Protein AF-A0A968MQ18-F1 (afdb_monomer_lite)

Sequence (225 aa):
MIRTSGNQSDGGLTKAYGAAGAFVFPVGTNADYTPATIQFNSAPATWGTVTVKPVPTYNPLVTSGNSLNYYWKTTSDGFTGIPSGGVTHTYHYTDAAIAGRGSEADYIPGSYRPDSWTIINDKSKVIDNSNDIQFNNINTIDGEYTAGESDAFQTIKIFYSRQSGAWNDYQTWSTDSVGGNPVPDPAPGSNVAGVNIPGPNNPVVIGNGLAKIIRLPFRPLFRTS

Foldseek 3Di:
DAEDCQDPPDQADKDWDDDFAKDWRQYDYDPDGKIKIKGFPDDFPWTWMKGKGKHQAPDLQFQDQQWFRIKIFMDIPGTHRQDQLGMKMKIADDVVRCVPHHDLQQKWKWWDPDQFIDTDNDSVQCPVVRRIHIDGRHRDRGTIITMGHPNRGDHAQAWEQQDDDDQQDQQRTDSPYHNDGGFDDPPPPDRDDRRRGPHLSYWYWYDPPDDDTDGDRDDDDDDDD

Secondary structure (DSSP, 8-state):
-EEE---TTS--EEEE--SSEEEEE-EEETTEE--EEEEESS--SB--EEEEEEESS--TT-SSS-B-S-EEEEEEES-B-PPTT-EEEEEE--GGGTTTSS-GGG-EEEEEETTEEEE---GGGEETTTTEEEEEEES---EEEEEE-GGGGS----EEE-SSS-TT-GGGEESSSTT-PPPPP-STT---BTTTB--TTS-EEB--SSS--B-----------

Structure (mmCIF, N/CA/C/O backbone):
data_AF-A0A968MQ18-F1
#
_entry.id   AF-A0A968MQ18-F1
#
loop_
_atom_site.group_PDB
_atom_site.id
_atom_site.type_symbol
_atom_site.label_atom_id
_atom_site.label_alt_id
_atom_site.label_comp_id
_atom_site.label_asym_id
_atom_site.label_entity_id
_atom_site.label_seq_id
_atom_site.pdbx_PDB_ins_code
_atom_site.Cartn_x
_atom_site.Cartn_y
_atom_site.Cartn_z
_atom_site.occupancy
_atom_site.B_iso_or_equiv
_atom_site.auth_seq_id
_atom_site.auth_comp_id
_atom_site.auth_asym_id
_atom_site.auth_atom_id
_atom_site.pdbx_PDB_model_num
ATOM 1 N N . MET A 1 1 ? 2.688 -10.891 19.492 1.00 82.19 1 MET A N 1
ATOM 2 C CA . MET A 1 1 ? 2.384 -10.647 18.068 1.00 82.19 1 MET A CA 1
ATOM 3 C C . MET A 1 1 ? 1.996 -11.939 17.379 1.00 82.19 1 MET A C 1
ATOM 5 O O . MET A 1 1 ? 2.493 -12.992 17.766 1.00 82.19 1 MET A O 1
ATOM 9 N N . ILE A 1 2 ? 1.144 -11.850 16.366 1.00 85.19 2 ILE A N 1
ATOM 10 C CA . ILE A 1 2 ? 0.830 -12.928 15.433 1.00 85.19 2 ILE A CA 1
ATOM 11 C C . ILE A 1 2 ? 1.786 -12.785 14.250 1.00 85.19 2 ILE A C 1
ATOM 13 O O . ILE A 1 2 ? 1.783 -11.764 13.565 1.00 85.19 2 ILE A O 1
ATOM 17 N N . ARG A 1 3 ? 2.633 -13.794 14.042 1.00 84.62 3 ARG A N 1
ATOM 18 C CA . ARG A 1 3 ? 3.601 -13.809 12.942 1.00 84.62 3 ARG A CA 1
ATOM 19 C C . ARG A 1 3 ? 2.971 -14.454 11.719 1.00 84.62 3 ARG A C 1
ATOM 21 O O . ARG A 1 3 ? 2.439 -15.558 11.815 1.00 84.62 3 ARG A O 1
ATOM 28 N N . THR A 1 4 ? 3.068 -13.779 10.585 1.00 81.69 4 THR A N 1
ATOM 29 C CA . THR A 1 4 ? 2.691 -14.328 9.279 1.00 81.69 4 THR A CA 1
ATOM 30 C C . THR A 1 4 ? 3.947 -14.558 8.441 1.00 81.69 4 THR A C 1
ATOM 32 O O . THR A 1 4 ? 4.981 -13.933 8.690 1.00 81.69 4 THR A O 1
ATOM 35 N N . SER A 1 5 ? 3.882 -15.459 7.458 1.00 77.69 5 SER A N 1
ATOM 36 C CA . SER A 1 5 ? 4.963 -15.630 6.476 1.00 77.69 5 SER A CA 1
ATOM 37 C C . SER A 1 5 ? 5.146 -14.401 5.583 1.00 77.69 5 SER A C 1
ATOM 39 O O . SER A 1 5 ? 6.203 -14.244 4.978 1.00 77.69 5 SER A O 1
ATOM 41 N N . GLY A 1 6 ? 4.146 -13.518 5.529 1.00 72.50 6 GLY A N 1
ATOM 42 C CA . GLY A 1 6 ? 4.214 -12.249 4.826 1.00 72.50 6 GLY A CA 1
ATOM 43 C C . GLY A 1 6 ? 4.059 -12.377 3.315 1.00 72.50 6 GLY A C 1
ATOM 44 O O . GLY A 1 6 ? 4.435 -11.462 2.590 1.00 72.50 6 GLY A O 1
ATOM 45 N N . ASN A 1 7 ? 3.535 -13.492 2.798 1.00 76.94 7 ASN A N 1
ATOM 46 C CA . ASN A 1 7 ? 3.251 -13.576 1.368 1.00 76.94 7 ASN A CA 1
ATOM 47 C C . ASN A 1 7 ? 1.992 -12.770 1.043 1.00 76.94 7 ASN A C 1
ATOM 49 O O . ASN A 1 7 ? 1.025 -12.760 1.804 1.00 76.94 7 ASN A O 1
ATOM 53 N N . GLN A 1 8 ? 1.942 -12.192 -0.158 1.00 68.50 8 GLN A N 1
ATOM 54 C CA . GLN A 1 8 ? 0.764 -11.461 -0.637 1.00 68.50 8 GLN A CA 1
ATOM 55 C C . GLN A 1 8 ? -0.511 -12.339 -0.683 1.00 68.50 8 GLN A C 1
ATOM 57 O O . GLN A 1 8 ? -1.629 -11.825 -0.622 1.00 68.50 8 GLN A O 1
ATOM 62 N N . SER A 1 9 ? -0.348 -13.666 -0.764 1.00 71.69 9 SER A N 1
ATOM 63 C CA . SER A 1 9 ? -1.423 -14.666 -0.738 1.00 71.69 9 SER A CA 1
ATOM 64 C C . SER A 1 9 ? -1.833 -15.134 0.664 1.00 71.69 9 SER A C 1
ATOM 66 O O . SER A 1 9 ? -2.766 -15.929 0.773 1.00 71.69 9 SER A O 1
ATOM 68 N N . ASP A 1 10 ? -1.159 -14.696 1.731 1.00 78.75 10 ASP A N 1
ATOM 69 C CA . ASP A 1 10 ? -1.455 -15.150 3.093 1.00 78.75 10 ASP A CA 1
ATOM 70 C C . ASP A 1 10 ? -2.848 -14.684 3.560 1.00 78.75 10 ASP A C 1
ATOM 72 O O . ASP A 1 10 ? -3.411 -13.699 3.072 1.00 78.75 10 ASP A O 1
ATOM 76 N N . GLY A 1 11 ? -3.428 -15.406 4.525 1.00 79.62 11 GLY A N 1
ATOM 77 C CA . GLY A 1 11 ? -4.768 -15.128 5.058 1.00 79.62 11 GLY A CA 1
ATOM 78 C C . GLY A 1 11 ? -4.866 -13.852 5.903 1.00 79.62 11 GLY A C 1
ATOM 79 O O . GLY A 1 11 ? -5.916 -13.218 5.902 1.00 79.62 11 GLY A O 1
ATOM 80 N N . GLY A 1 12 ? -3.775 -13.431 6.552 1.00 90.06 12 GLY A N 1
ATOM 81 C CA . GLY A 1 12 ? -3.749 -12.274 7.456 1.00 90.06 12 GLY A CA 1
ATOM 82 C C . GLY A 1 12 ? -4.439 -12.514 8.798 1.00 90.06 12 GLY A C 1
ATOM 83 O O . GLY A 1 12 ? -4.745 -13.648 9.164 1.00 90.06 12 GLY A O 1
ATOM 84 N N . LEU A 1 13 ? -4.679 -11.428 9.535 1.00 93.75 13 LEU A N 1
ATOM 85 C CA . LEU A 1 13 ? -5.478 -11.428 10.761 1.00 93.75 13 LEU A CA 1
ATOM 86 C C . LEU A 1 13 ? -6.807 -10.719 10.514 1.00 93.75 13 LEU A C 1
ATOM 88 O O . LEU A 1 13 ? -6.810 -9.543 10.158 1.00 93.75 13 LEU A O 1
ATOM 92 N N . THR A 1 14 ? -7.917 -11.416 10.759 1.00 96.44 14 THR A N 1
ATOM 93 C CA . THR A 1 14 ? -9.276 -10.886 10.582 1.00 96.44 14 THR A CA 1
ATOM 94 C C . THR A 1 14 ? -9.917 -10.523 11.918 1.00 96.44 14 THR A C 1
ATOM 96 O O . THR A 1 14 ? -9.907 -11.319 12.858 1.00 96.44 14 THR A O 1
ATOM 99 N N . LYS A 1 15 ? -10.532 -9.341 11.988 1.00 96.88 15 LYS A N 1
ATOM 100 C CA . LYS A 1 15 ? -11.325 -8.853 13.121 1.00 96.88 15 LYS A CA 1
ATOM 101 C C . LYS A 1 15 ? -12.732 -8.487 12.655 1.00 96.88 15 LYS A C 1
ATOM 103 O O . LYS A 1 15 ? -12.891 -7.657 11.767 1.00 96.88 15 LYS A O 1
ATOM 108 N N . ALA A 1 16 ? -13.752 -9.047 13.306 1.00 97.62 16 ALA A N 1
ATOM 109 C CA . ALA A 1 16 ? -15.135 -8.588 13.169 1.00 97.62 16 ALA A CA 1
ATOM 110 C C . ALA A 1 16 ? -15.373 -7.350 14.041 1.00 97.62 16 ALA A C 1
ATOM 112 O O . ALA A 1 16 ? -15.135 -7.399 15.252 1.00 97.62 16 ALA A O 1
ATOM 113 N N . TYR A 1 17 ? -15.814 -6.246 13.450 1.00 97.62 17 TYR A N 1
ATOM 114 C CA . TYR A 1 17 ? -16.197 -5.034 14.172 1.00 97.62 17 TYR A CA 1
ATOM 115 C C . TYR A 1 17 ? -17.675 -5.092 14.560 1.00 97.62 17 TYR A C 1
ATOM 117 O O . TYR A 1 17 ? -18.477 -5.746 13.907 1.00 97.62 17 TYR A O 1
ATOM 125 N N . GLY A 1 18 ? -18.023 -4.413 15.649 1.00 96.38 18 GLY A N 1
ATOM 126 C CA . GLY A 1 18 ? -19.410 -4.265 16.109 1.00 96.38 18 GLY A CA 1
ATOM 127 C C . GLY A 1 18 ? -19.657 -2.955 16.857 1.00 96.38 18 GLY A C 1
ATOM 128 O O . GLY A 1 18 ? -20.735 -2.747 17.400 1.00 96.38 18 GLY A O 1
ATOM 129 N N . ALA A 1 19 ? -18.640 -2.094 16.920 1.00 95.25 19 ALA A N 1
ATOM 130 C CA . ALA A 1 19 ? -18.662 -0.801 17.578 1.00 95.25 19 ALA A CA 1
ATOM 131 C C . ALA A 1 19 ? -17.536 0.074 17.011 1.00 95.25 19 ALA A C 1
ATOM 133 O O . ALA A 1 19 ? -16.547 -0.442 16.479 1.00 95.25 19 ALA A O 1
ATOM 134 N N . ALA A 1 20 ? -17.700 1.391 17.149 1.00 94.50 20 ALA A N 1
ATOM 135 C CA . ALA A 1 20 ? -16.658 2.361 16.841 1.00 94.50 20 ALA A CA 1
ATOM 136 C C . ALA A 1 20 ? -15.490 2.244 17.834 1.00 94.50 20 ALA A C 1
ATOM 138 O O . ALA A 1 20 ? -15.637 1.682 18.922 1.00 94.50 20 ALA A O 1
ATOM 139 N N . GLY A 1 21 ? -14.338 2.796 17.460 1.00 93.31 21 GLY A N 1
ATOM 140 C CA . GLY A 1 21 ? -13.117 2.741 18.258 1.00 93.31 21 GLY A CA 1
ATOM 141 C C . GLY A 1 21 ? -11.956 2.055 17.546 1.00 93.31 21 GLY A C 1
ATOM 142 O O . GLY A 1 21 ? -12.096 1.500 16.453 1.00 93.31 21 GLY A O 1
ATOM 143 N N . ALA A 1 22 ? -10.788 2.153 18.175 1.00 96.50 22 ALA A N 1
ATOM 144 C CA . ALA A 1 22 ? -9.541 1.617 17.661 1.00 96.50 22 ALA A CA 1
ATOM 145 C C . ALA A 1 22 ? -9.379 0.138 18.016 1.00 96.50 22 ALA A C 1
ATOM 147 O O . ALA A 1 22 ? -9.642 -0.287 19.143 1.00 96.50 22 ALA A O 1
ATOM 148 N N . PHE A 1 23 ? -8.878 -0.638 17.062 1.00 97.94 23 PHE A N 1
ATOM 149 C CA . PHE A 1 23 ? -8.365 -1.975 17.312 1.00 97.94 23 PHE A CA 1
ATOM 150 C C . PHE A 1 23 ? -6.962 -2.094 16.728 1.00 97.94 23 PHE A C 1
ATOM 152 O O . PHE A 1 23 ? -6.734 -1.753 15.566 1.00 97.94 23 PHE A O 1
ATOM 159 N N . VAL A 1 24 ? -6.035 -2.596 17.542 1.00 98.19 24 VAL A N 1
ATOM 160 C CA . VAL A 1 24 ? -4.671 -2.911 17.119 1.00 98.19 24 VAL A CA 1
ATOM 161 C C . VAL A 1 24 ? -4.658 -4.345 16.612 1.00 98.19 24 VAL A C 1
ATOM 163 O O . VAL A 1 24 ? -4.962 -5.268 17.362 1.00 98.19 24 VAL A O 1
ATOM 166 N N . PHE A 1 25 ? -4.283 -4.536 15.354 1.00 97.88 25 PHE A N 1
ATOM 167 C CA . PHE A 1 25 ? -3.906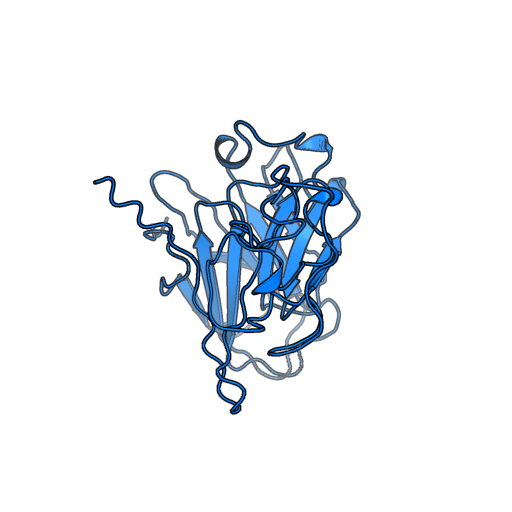 -5.817 14.774 1.00 97.88 25 PHE A CA 1
ATOM 168 C C . PHE A 1 25 ? -2.444 -6.082 15.147 1.00 97.88 25 PHE A C 1
ATOM 170 O O . PHE A 1 25 ? -1.556 -5.473 14.545 1.00 97.88 25 PHE A O 1
ATOM 177 N N . PRO A 1 26 ? -2.150 -6.971 16.117 1.00 96.88 26 PRO A N 1
ATOM 178 C CA . PRO A 1 26 ? -0.791 -7.189 16.595 1.00 96.88 26 PRO A CA 1
ATOM 179 C C . PRO A 1 26 ? -0.032 -8.137 15.655 1.00 96.88 26 PRO A C 1
ATOM 181 O O . PRO A 1 26 ? 0.429 -9.199 16.083 1.00 96.88 26 PRO A O 1
ATOM 184 N N . VAL A 1 27 ? 0.050 -7.789 14.374 1.00 94.75 27 VAL A N 1
ATOM 185 C CA . VAL A 1 27 ? 0.658 -8.596 13.310 1.00 94.75 27 VAL A CA 1
ATOM 186 C C . VAL A 1 27 ? 2.125 -8.235 13.085 1.00 94.75 27 VAL A C 1
ATOM 188 O O . VAL A 1 27 ? 2.616 -7.213 13.556 1.00 94.75 27 VAL A O 1
ATOM 191 N N . GLY A 1 28 ? 2.832 -9.120 12.394 1.00 92.38 28 GLY A N 1
ATOM 192 C CA . GLY A 1 28 ? 4.221 -8.932 12.011 1.00 92.38 28 GLY A CA 1
ATOM 193 C C . GLY A 1 28 ? 4.700 -10.018 11.057 1.00 92.38 28 GLY A C 1
ATOM 194 O O . GLY A 1 28 ? 3.977 -10.978 10.753 1.00 92.38 28 GLY A O 1
ATOM 195 N N . THR A 1 29 ? 5.940 -9.881 10.612 1.00 90.50 29 THR A N 1
ATOM 196 C CA . THR A 1 29 ? 6.613 -10.810 9.692 1.00 90.50 29 THR A CA 1
ATOM 197 C C . THR A 1 29 ? 8.024 -11.060 10.189 1.00 90.50 29 THR A C 1
ATOM 199 O O . THR A 1 29 ? 8.663 -10.142 10.691 1.00 90.50 29 THR A O 1
ATOM 202 N N . ASN A 1 30 ? 8.551 -12.271 10.009 1.00 87.06 30 ASN A N 1
ATOM 203 C CA . ASN A 1 30 ? 9.876 -12.634 10.523 1.00 87.06 30 ASN A CA 1
ATOM 204 C C . ASN A 1 30 ? 10.005 -12.315 12.032 1.00 87.06 30 ASN A C 1
ATOM 206 O O . ASN A 1 30 ? 9.239 -12.843 12.847 1.00 87.06 30 ASN A O 1
ATOM 210 N N . ALA A 1 31 ? 10.979 -11.479 12.401 1.00 86.06 31 ALA A N 1
ATOM 211 C CA . ALA A 1 31 ? 11.187 -10.977 13.757 1.00 86.06 31 ALA A CA 1
ATOM 212 C C . ALA A 1 31 ? 10.529 -9.606 14.006 1.00 86.06 31 ALA A C 1
ATOM 214 O O . ALA A 1 31 ? 10.442 -9.194 15.161 1.00 86.06 31 ALA A O 1
ATOM 215 N N . ASP A 1 32 ? 10.039 -8.941 12.959 1.00 91.25 32 ASP A N 1
ATOM 216 C CA . ASP A 1 32 ? 9.534 -7.574 13.021 1.00 91.25 32 ASP A CA 1
ATOM 217 C C . ASP A 1 32 ? 8.078 -7.540 13.484 1.00 91.25 32 ASP A C 1
ATOM 219 O O . ASP A 1 32 ? 7.216 -8.270 12.978 1.00 91.25 32 ASP A O 1
ATOM 223 N N . TYR A 1 33 ? 7.805 -6.665 14.450 1.00 94.19 33 TYR A N 1
ATOM 224 C CA . TYR A 1 33 ? 6.460 -6.341 14.899 1.00 94.19 33 TYR A CA 1
ATOM 225 C C . TYR A 1 33 ? 5.989 -5.075 14.187 1.00 94.19 33 TYR A C 1
ATOM 227 O O . TYR A 1 33 ? 6.507 -3.996 14.445 1.00 94.19 33 TYR A O 1
ATOM 235 N N . THR A 1 34 ? 5.011 -5.219 13.297 1.00 96.31 34 THR A N 1
ATOM 236 C CA . THR A 1 34 ? 4.543 -4.158 12.395 1.00 96.31 34 THR A CA 1
ATOM 237 C C . THR A 1 34 ? 3.021 -4.015 12.487 1.00 96.31 34 THR A C 1
ATOM 239 O O . THR A 1 34 ? 2.288 -4.323 11.534 1.00 96.31 34 THR A O 1
ATOM 242 N N . PRO A 1 35 ? 2.496 -3.643 13.672 1.00 97.81 35 PRO A N 1
ATOM 243 C CA . PRO A 1 35 ? 1.065 -3.602 13.906 1.00 97.81 35 PRO A CA 1
ATOM 244 C C . PRO A 1 35 ? 0.366 -2.575 13.016 1.00 97.81 35 PRO A C 1
ATOM 246 O O . PRO A 1 35 ? 0.926 -1.554 12.621 1.00 97.81 35 PRO A O 1
ATOM 249 N N . ALA A 1 36 ? -0.912 -2.837 12.765 1.00 98.25 36 ALA A N 1
ATOM 250 C CA . ALA A 1 36 ? -1.824 -1.871 12.172 1.00 98.25 36 ALA A CA 1
ATOM 251 C C . ALA A 1 36 ? -2.904 -1.525 13.191 1.00 98.25 36 ALA A C 1
ATOM 253 O O . ALA A 1 36 ? -3.481 -2.418 13.807 1.00 98.25 36 ALA A O 1
ATOM 254 N N . THR A 1 37 ? -3.220 -0.251 13.349 1.00 98.44 37 THR A N 1
ATOM 255 C CA . THR A 1 37 ? -4.363 0.208 14.135 1.00 98.44 37 THR A CA 1
ATOM 256 C C . THR A 1 37 ? -5.427 0.708 13.180 1.00 98.44 37 THR A C 1
ATOM 258 O O . THR A 1 37 ? -5.180 1.631 12.412 1.00 98.44 37 THR A O 1
ATOM 261 N N . ILE A 1 38 ? -6.613 0.107 13.228 1.00 98.25 38 ILE A N 1
ATOM 262 C CA . ILE A 1 38 ? -7.757 0.525 12.415 1.00 98.25 38 ILE A CA 1
ATOM 263 C C . ILE A 1 38 ? -8.844 1.012 13.365 1.00 98.25 38 ILE A C 1
ATOM 265 O O . ILE A 1 38 ? -9.320 0.258 14.224 1.00 98.25 38 ILE A O 1
ATOM 269 N N . GLN A 1 39 ? -9.214 2.278 13.212 1.00 97.69 39 GLN A N 1
ATOM 270 C CA . GLN A 1 39 ? -10.198 2.966 14.033 1.00 97.69 39 GLN A CA 1
ATOM 271 C C . GLN A 1 39 ? -11.390 3.403 13.193 1.00 97.69 39 GLN A C 1
ATOM 273 O O . GLN A 1 39 ? -11.227 4.083 12.185 1.00 97.69 39 GLN A O 1
ATOM 278 N N . PHE A 1 40 ? -12.593 3.091 13.668 1.00 97.19 40 PHE A N 1
ATOM 279 C CA . PHE A 1 40 ? -13.818 3.710 13.166 1.00 97.19 40 PHE A CA 1
ATOM 280 C C . PHE A 1 40 ? -14.141 4.946 14.007 1.00 97.19 40 PHE A C 1
ATOM 282 O O . PHE A 1 40 ? -14.337 4.835 15.219 1.00 97.19 40 PHE A O 1
ATOM 289 N N . ASN A 1 41 ? -14.188 6.109 13.356 1.00 94.12 41 ASN A N 1
ATOM 290 C CA . ASN A 1 41 ? -14.506 7.411 13.954 1.00 94.12 41 ASN A CA 1
ATOM 291 C C . ASN A 1 41 ? -16.021 7.613 14.113 1.00 94.12 41 ASN A C 1
ATOM 293 O O . ASN A 1 41 ? -16.470 8.411 14.933 1.00 94.12 41 ASN A O 1
ATOM 297 N N . SER A 1 42 ? -16.812 6.883 13.330 1.00 92.88 42 SER A N 1
ATOM 298 C CA . SER A 1 42 ? -18.271 6.880 13.359 1.00 92.88 42 SER A CA 1
ATOM 299 C C . SER A 1 42 ? -18.800 5.500 12.969 1.00 92.88 42 SER A C 1
ATOM 301 O O . SER A 1 42 ? -18.096 4.697 12.352 1.00 92.88 42 SER A O 1
ATOM 303 N N . ALA A 1 43 ? -20.032 5.191 13.378 1.00 94.75 43 ALA A N 1
ATOM 304 C CA . ALA A 1 43 ? -20.650 3.915 13.042 1.00 94.75 43 ALA A CA 1
ATOM 305 C C . ALA A 1 43 ? -21.039 3.875 11.547 1.00 94.75 43 ALA A C 1
ATOM 307 O O . ALA A 1 43 ? -21.662 4.826 11.066 1.00 94.75 43 ALA A O 1
ATOM 308 N N . PRO A 1 44 ? -20.713 2.793 10.817 1.00 96.00 44 PRO A N 1
ATOM 309 C CA . PRO A 1 44 ? -21.273 2.524 9.499 1.00 96.00 44 PRO A CA 1
ATOM 310 C C . PRO A 1 44 ? -22.745 2.091 9.610 1.00 96.00 44 PRO A C 1
ATOM 312 O O . PRO A 1 44 ? -23.236 1.788 10.699 1.00 96.00 44 PRO A O 1
ATOM 315 N N . ALA A 1 45 ? -23.447 2.004 8.479 1.00 96.56 45 ALA A N 1
ATOM 316 C CA . ALA A 1 45 ? -24.808 1.458 8.437 1.00 96.56 45 ALA A CA 1
ATOM 317 C C . ALA A 1 45 ? -24.843 -0.048 8.757 1.00 96.56 45 ALA A C 1
ATOM 319 O O . ALA A 1 45 ? -25.796 -0.546 9.355 1.00 96.56 45 ALA A O 1
ATOM 320 N N . THR A 1 46 ? -23.802 -0.791 8.375 1.00 97.25 46 THR A N 1
ATOM 321 C CA . THR A 1 46 ? -23.616 -2.199 8.755 1.00 97.25 46 THR A CA 1
ATOM 322 C C . THR A 1 46 ? -22.155 -2.453 9.089 1.00 97.25 46 THR A C 1
ATOM 324 O O . THR A 1 46 ? -21.261 -2.017 8.362 1.00 97.25 46 THR A O 1
ATOM 327 N N . TRP A 1 47 ? -21.919 -3.148 10.202 1.00 97.81 47 TRP A N 1
ATOM 328 C CA . TRP A 1 47 ? -20.589 -3.593 10.602 1.00 97.81 47 TRP A CA 1
ATOM 329 C C . TRP 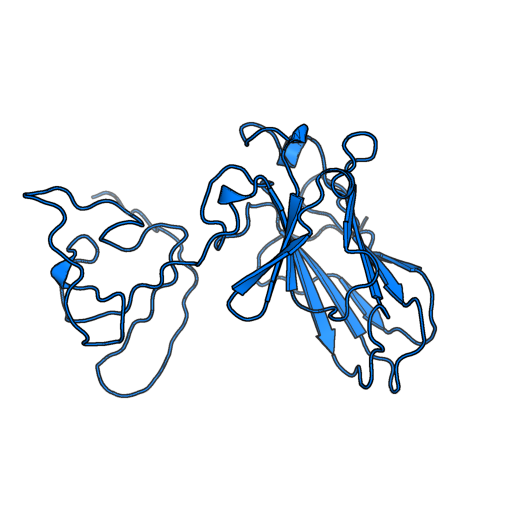A 1 47 ? -20.147 -4.817 9.807 1.00 97.81 47 TRP A C 1
ATOM 331 O O . TRP A 1 47 ? -20.963 -5.657 9.437 1.00 97.81 47 TRP A O 1
ATOM 341 N N . GLY A 1 48 ? -18.840 -4.939 9.609 1.00 97.56 48 GLY A N 1
ATOM 342 C CA . GLY A 1 48 ? -18.238 -6.042 8.884 1.00 97.56 48 GLY A CA 1
ATOM 343 C C . GLY A 1 48 ? -16.941 -6.525 9.519 1.00 97.56 48 GLY A C 1
ATOM 344 O O . GLY A 1 48 ? -16.671 -6.330 10.710 1.00 97.56 48 GLY A O 1
ATOM 345 N N . THR A 1 49 ? -16.118 -7.164 8.702 1.00 98.06 49 THR A N 1
ATOM 346 C CA . THR A 1 49 ? -14.800 -7.657 9.091 1.00 98.06 49 THR A CA 1
ATOM 347 C C . THR A 1 49 ? -13.702 -6.890 8.375 1.00 98.06 49 THR A C 1
ATOM 349 O O . THR A 1 49 ? -13.881 -6.453 7.242 1.00 98.06 49 THR A O 1
ATOM 352 N N . VAL A 1 50 ? -12.570 -6.708 9.049 1.00 98.19 50 VAL A N 1
ATOM 353 C CA . VAL A 1 50 ? -11.342 -6.174 8.457 1.00 98.19 50 VAL A CA 1
ATOM 354 C C . VAL A 1 50 ? -10.246 -7.210 8.627 1.00 98.19 50 VAL A C 1
ATOM 356 O O . VAL A 1 50 ? -10.067 -7.759 9.715 1.00 98.19 50 VAL A O 1
ATOM 359 N N . THR A 1 51 ? -9.503 -7.453 7.561 1.00 97.62 51 THR A N 1
ATOM 360 C CA . THR A 1 51 ? -8.340 -8.329 7.519 1.00 97.62 51 THR A CA 1
ATOM 361 C C . THR A 1 51 ? -7.105 -7.505 7.202 1.00 97.62 51 THR A C 1
ATOM 363 O O . THR A 1 51 ? -7.078 -6.811 6.190 1.00 97.62 51 THR A O 1
ATOM 366 N N . VAL A 1 52 ? -6.069 -7.621 8.032 1.00 97.56 52 VAL A N 1
ATOM 367 C CA . VAL A 1 52 ? -4.763 -6.989 7.801 1.00 97.56 52 VAL A CA 1
ATOM 368 C C . VAL A 1 52 ? -3.719 -8.055 7.486 1.00 97.56 52 VAL A C 1
ATOM 370 O O . VAL A 1 52 ? -3.595 -9.057 8.198 1.00 97.56 52 VAL A O 1
ATOM 373 N N . LYS A 1 53 ? -2.950 -7.820 6.422 1.00 95.44 53 LYS A N 1
ATOM 374 C CA . LYS A 1 53 ? -1.873 -8.687 5.933 1.00 95.44 53 LYS A CA 1
ATOM 375 C C . LYS A 1 53 ? -0.591 -7.867 5.776 1.00 95.44 53 LYS A C 1
ATOM 377 O O . LYS A 1 53 ? -0.500 -7.086 4.829 1.00 95.44 53 LYS A O 1
ATOM 382 N N . PRO A 1 54 ? 0.386 -8.011 6.678 1.00 95.44 54 PRO A N 1
ATOM 383 C CA . PRO A 1 54 ? 1.685 -7.381 6.493 1.00 95.44 54 PRO A CA 1
ATOM 384 C C . PRO A 1 54 ? 2.513 -8.139 5.442 1.00 95.44 54 PRO A C 1
ATOM 386 O O . PRO A 1 54 ? 2.454 -9.369 5.384 1.00 95.44 54 PRO A O 1
ATOM 389 N N . VAL A 1 55 ? 3.290 -7.427 4.624 1.00 95.06 55 VAL A N 1
ATOM 390 C CA . VAL A 1 55 ? 4.150 -8.012 3.581 1.00 95.06 55 VAL A CA 1
ATOM 391 C C . VAL A 1 55 ? 5.556 -7.394 3.661 1.00 95.06 55 VAL A C 1
ATOM 393 O O . VAL A 1 55 ? 5.678 -6.181 3.491 1.00 95.06 55 VAL A O 1
ATOM 396 N N . PRO A 1 56 ? 6.628 -8.190 3.882 1.00 94.19 56 PRO A N 1
ATOM 397 C CA . PRO A 1 56 ? 7.988 -7.711 4.132 1.00 94.19 56 PRO A CA 1
ATOM 398 C C . PRO A 1 56 ? 8.773 -7.479 2.838 1.00 94.19 56 PRO A C 1
ATOM 400 O O . PRO A 1 56 ? 9.924 -7.893 2.692 1.00 94.19 56 PRO A O 1
ATOM 403 N N . THR A 1 57 ? 8.115 -6.864 1.864 1.00 91.50 57 THR A N 1
ATOM 404 C CA . THR A 1 57 ? 8.717 -6.403 0.615 1.00 91.50 57 THR A CA 1
ATOM 405 C C . THR A 1 57 ? 8.135 -5.040 0.293 1.00 91.50 57 THR A C 1
ATOM 407 O O . THR A 1 57 ? 7.032 -4.724 0.731 1.00 91.50 57 THR A O 1
ATOM 410 N N . TYR A 1 58 ? 8.818 -4.241 -0.522 1.00 91.19 58 TYR A N 1
ATOM 411 C CA . TYR A 1 58 ? 8.179 -3.067 -1.112 1.00 91.19 58 TYR A CA 1
ATOM 412 C C . TYR A 1 58 ? 6.949 -3.485 -1.933 1.00 91.19 58 TYR A C 1
ATOM 414 O O . TYR A 1 58 ? 6.839 -4.631 -2.397 1.00 91.19 58 TYR A O 1
ATOM 422 N N . ASN A 1 59 ? 5.998 -2.565 -2.080 1.00 92.81 59 ASN A N 1
ATOM 423 C CA . ASN A 1 59 ? 4.809 -2.827 -2.877 1.00 92.81 59 ASN A CA 1
ATOM 424 C C . ASN A 1 59 ? 5.205 -2.942 -4.364 1.00 92.81 59 ASN A C 1
ATOM 426 O O . ASN A 1 59 ? 5.853 -2.034 -4.873 1.00 92.81 59 ASN A O 1
ATOM 430 N N . PRO A 1 60 ? 4.820 -4.008 -5.090 1.00 89.94 60 PRO A N 1
ATOM 431 C CA . PRO A 1 60 ? 5.258 -4.224 -6.474 1.00 89.94 60 PRO A CA 1
ATOM 432 C C . PRO A 1 60 ? 4.773 -3.156 -7.467 1.00 89.94 60 PRO A C 1
ATOM 434 O O . PRO A 1 60 ? 5.195 -3.164 -8.616 1.00 89.94 60 PRO A O 1
ATOM 437 N N . LEU A 1 61 ? 3.872 -2.267 -7.054 1.00 91.62 61 LEU A N 1
ATOM 438 C CA . LEU A 1 61 ? 3.255 -1.245 -7.893 1.00 91.62 61 LEU A CA 1
ATOM 439 C C . LEU A 1 61 ? 3.837 0.155 -7.662 1.00 91.62 61 LEU A C 1
ATOM 441 O O . LEU A 1 61 ? 3.344 1.122 -8.245 1.00 91.62 61 LEU A O 1
ATOM 445 N N . VAL A 1 62 ? 4.874 0.283 -6.826 1.00 92.44 62 VAL A N 1
ATOM 446 C CA . VAL A 1 62 ? 5.626 1.540 -6.709 1.00 92.44 62 VAL A CA 1
ATOM 447 C C . VAL A 1 62 ? 6.445 1.784 -7.971 1.00 92.44 62 VAL A C 1
ATOM 449 O O . VAL A 1 62 ? 7.039 0.869 -8.554 1.00 92.44 62 VAL A O 1
ATOM 452 N N . THR A 1 63 ? 6.495 3.042 -8.389 1.00 90.62 63 THR A N 1
ATOM 453 C CA . THR A 1 63 ? 7.194 3.481 -9.605 1.00 90.62 63 THR A CA 1
ATOM 454 C C . THR A 1 63 ? 8.649 3.876 -9.363 1.00 90.62 63 THR A C 1
ATOM 456 O O . THR A 1 63 ? 9.409 4.004 -10.318 1.00 90.62 63 THR A O 1
ATOM 459 N N . SER A 1 64 ? 9.046 4.014 -8.098 1.00 89.69 64 SER A N 1
ATOM 460 C CA . SER A 1 64 ? 10.408 4.295 -7.643 1.00 89.69 64 SER A CA 1
ATOM 461 C C . SER A 1 64 ? 10.745 3.383 -6.465 1.00 89.69 64 SER A C 1
ATOM 463 O O . SER A 1 64 ? 9.864 2.985 -5.706 1.00 89.69 64 SER A O 1
ATOM 465 N N . GLY A 1 65 ? 12.025 3.041 -6.311 1.00 88.88 65 GLY A N 1
ATOM 466 C CA . GLY A 1 65 ? 12.516 2.244 -5.182 1.00 88.88 65 GLY A CA 1
ATOM 467 C C . GLY A 1 65 ? 12.577 3.016 -3.860 1.00 88.88 65 GLY A C 1
ATOM 468 O O . GLY A 1 65 ? 12.871 2.400 -2.831 1.00 88.88 65 GLY A O 1
ATOM 469 N N . ASN A 1 66 ? 12.298 4.324 -3.888 1.00 94.69 66 ASN A N 1
ATOM 470 C CA . ASN A 1 66 ? 12.280 5.233 -2.742 1.00 94.69 66 ASN A CA 1
ATOM 471 C C . ASN A 1 66 ? 10.974 5.103 -1.938 1.00 94.69 66 ASN A C 1
ATOM 473 O O . ASN A 1 66 ? 10.268 6.073 -1.680 1.00 94.69 66 ASN A O 1
ATOM 477 N N . SER A 1 67 ? 10.640 3.875 -1.556 1.00 95.88 67 SER A N 1
ATOM 478 C CA . SER A 1 67 ? 9.510 3.545 -0.692 1.00 95.88 67 SER A CA 1
ATOM 479 C C . SER A 1 67 ? 9.950 2.579 0.394 1.00 95.88 67 SER A C 1
ATOM 481 O O . SER A 1 67 ? 10.984 1.915 0.270 1.00 95.88 67 SER A O 1
ATOM 483 N N . LEU A 1 68 ? 9.110 2.405 1.410 1.00 96.75 68 LEU A N 1
ATOM 484 C CA . LEU A 1 68 ? 9.299 1.341 2.384 1.00 96.75 68 LEU A CA 1
ATOM 485 C C . LEU A 1 68 ? 9.427 -0.013 1.685 1.00 96.75 68 LEU A C 1
ATOM 487 O O . LEU A 1 68 ? 8.669 -0.353 0.770 1.00 96.75 68 LEU A O 1
ATOM 491 N N . ASN A 1 69 ? 10.346 -0.834 2.186 1.00 95.19 69 ASN A N 1
ATOM 492 C CA . ASN A 1 69 ? 10.423 -2.256 1.877 1.00 95.19 69 ASN A CA 1
ATOM 493 C C . ASN A 1 69 ? 9.366 -3.056 2.655 1.00 95.19 69 ASN A C 1
ATOM 495 O O . ASN A 1 69 ? 9.645 -4.127 3.193 1.00 95.19 69 ASN A O 1
ATOM 499 N N . TYR A 1 70 ? 8.168 -2.489 2.760 1.00 95.69 70 TYR A N 1
ATOM 500 C CA . TYR A 1 70 ? 7.058 -3.029 3.517 1.00 95.69 70 TYR A CA 1
ATOM 501 C C . TYR A 1 70 ? 5.748 -2.402 3.047 1.00 95.69 70 TYR A C 1
ATOM 503 O O . TYR A 1 70 ? 5.695 -1.220 2.691 1.00 95.69 70 TYR A O 1
ATOM 511 N N . TYR A 1 71 ? 4.669 -3.170 3.091 1.00 97.00 71 TYR A N 1
ATOM 512 C CA . TYR A 1 71 ? 3.318 -2.630 2.980 1.00 97.00 71 TYR A CA 1
ATOM 513 C C . TYR A 1 71 ? 2.323 -3.510 3.733 1.00 97.00 71 TYR A C 1
ATOM 515 O O . TYR A 1 71 ? 2.595 -4.669 4.059 1.00 97.00 71 TYR A O 1
ATOM 523 N N . TRP A 1 72 ? 1.142 -2.957 3.982 1.00 97.69 72 TRP A N 1
ATOM 524 C CA . TRP A 1 72 ? 0.014 -3.680 4.555 1.00 97.69 72 TRP A CA 1
ATOM 525 C C . TRP A 1 72 ? -1.092 -3.760 3.527 1.00 97.69 72 TRP A C 1
ATOM 527 O O . TRP A 1 72 ? -1.566 -2.745 3.021 1.00 97.69 72 TRP A O 1
ATOM 537 N N . LYS A 1 73 ? -1.534 -4.977 3.240 1.00 96.25 73 LYS A N 1
ATOM 538 C CA . LYS A 1 73 ? -2.760 -5.203 2.492 1.00 96.25 73 LYS A CA 1
ATOM 539 C C . LYS A 1 73 ? -3.909 -5.325 3.478 1.00 96.25 73 LYS A C 1
ATOM 541 O O . LYS A 1 73 ? -3.957 -6.272 4.266 1.00 96.25 73 LYS A O 1
ATOM 546 N N . THR A 1 74 ? -4.826 -4.375 3.409 1.00 96.81 74 THR A N 1
ATOM 547 C CA . THR A 1 74 ? -6.028 -4.352 4.236 1.00 96.81 74 THR A CA 1
ATOM 548 C C . THR A 1 74 ? -7.232 -4.586 3.342 1.00 96.81 74 THR A C 1
ATOM 550 O O . THR A 1 74 ? -7.357 -3.977 2.280 1.00 96.81 74 THR A O 1
ATOM 553 N N . THR A 1 75 ? -8.084 -5.524 3.741 1.00 96.44 75 THR A N 1
ATOM 554 C CA . THR A 1 75 ? -9.319 -5.877 3.032 1.00 96.44 75 THR A CA 1
ATOM 555 C C . THR A 1 75 ? -10.471 -5.940 4.015 1.00 96.44 75 THR A C 1
ATOM 557 O O . THR A 1 75 ? -10.272 -6.292 5.177 1.00 96.44 75 THR A O 1
ATOM 560 N N . SER A 1 76 ? -11.675 -5.661 3.551 1.00 96.38 76 SER A N 1
ATOM 561 C CA . SER A 1 76 ? -12.882 -5.655 4.358 1.00 96.38 76 SER A CA 1
ATOM 562 C C . SER A 1 76 ? -14.018 -6.414 3.681 1.00 96.38 76 SER A C 1
ATOM 564 O O . SER A 1 76 ? -14.016 -6.610 2.468 1.00 96.38 76 SER A O 1
ATOM 566 N N . ASP A 1 77 ? -14.966 -6.885 4.487 1.00 97.56 77 ASP A N 1
ATOM 567 C CA . ASP A 1 77 ? -16.159 -7.590 4.012 1.00 97.56 77 ASP A CA 1
ATOM 568 C C . ASP A 1 77 ? -17.369 -7.278 4.901 1.00 97.56 77 ASP A C 1
ATOM 570 O O . ASP A 1 77 ? -17.225 -7.096 6.112 1.00 97.56 77 ASP A O 1
ATOM 574 N N . GLY A 1 78 ? -18.560 -7.208 4.307 1.00 97.00 78 GLY A N 1
ATOM 575 C CA . GLY A 1 78 ? -19.833 -7.004 5.013 1.00 97.00 78 GLY A CA 1
ATOM 576 C C . GLY A 1 78 ? -20.151 -5.570 5.469 1.00 97.00 78 GLY A C 1
ATOM 577 O O . GLY A 1 78 ? -21.263 -5.319 5.930 1.00 97.00 78 GLY A O 1
ATOM 578 N N . PHE A 1 79 ? -19.231 -4.609 5.328 1.00 96.50 79 PHE A N 1
ATOM 579 C CA . PHE A 1 79 ? -19.510 -3.209 5.665 1.00 96.50 79 PHE A CA 1
ATOM 580 C C . PHE A 1 79 ? -20.426 -2.533 4.641 1.00 96.50 79 PHE A C 1
ATOM 582 O O . PHE A 1 79 ? -20.244 -2.678 3.434 1.00 96.50 79 PHE A O 1
ATOM 589 N N . THR A 1 80 ? -21.350 -1.697 5.118 1.00 96.44 80 THR A N 1
ATOM 590 C CA . THR A 1 80 ? -22.126 -0.783 4.265 1.00 96.44 80 THR A CA 1
ATOM 591 C C . THR A 1 80 ? -22.246 0.594 4.916 1.00 96.44 80 THR A C 1
ATOM 593 O O . THR A 1 80 ? -22.232 0.714 6.141 1.00 96.44 80 THR A O 1
ATOM 596 N N . GLY A 1 81 ? -22.353 1.652 4.105 1.00 94.75 81 GLY A N 1
ATOM 597 C CA . GLY A 1 81 ? -22.603 3.013 4.593 1.00 94.75 81 GLY A CA 1
ATOM 598 C C . GLY A 1 81 ? -21.525 3.567 5.530 1.00 94.75 81 GLY A C 1
ATOM 599 O O . GLY A 1 81 ? -21.868 4.176 6.538 1.00 94.75 81 GLY A O 1
ATOM 600 N N . ILE A 1 82 ? -20.240 3.341 5.232 1.00 94.19 82 ILE A N 1
ATOM 601 C CA . ILE A 1 82 ? -19.131 3.989 5.951 1.00 94.19 82 ILE A CA 1
ATOM 602 C C . ILE A 1 82 ? -19.191 5.502 5.668 1.00 94.19 82 ILE A C 1
ATOM 604 O O . ILE A 1 82 ? -19.133 5.890 4.498 1.00 94.19 82 ILE A O 1
ATOM 608 N N . PRO A 1 83 ? -19.312 6.371 6.690 1.00 94.19 83 PRO A N 1
ATOM 609 C CA . PRO A 1 83 ? -19.355 7.815 6.477 1.00 94.19 83 PRO A CA 1
ATOM 610 C C . PRO A 1 83 ? -18.042 8.362 5.908 1.00 94.19 83 PRO A C 1
ATOM 612 O O . PRO A 1 83 ? -16.970 7.793 6.122 1.00 94.19 83 PRO A O 1
ATOM 615 N N . SER A 1 84 ? -18.106 9.516 5.237 1.00 93.75 84 SER A N 1
ATOM 616 C CA . SER A 1 84 ? -16.892 10.235 4.836 1.00 93.75 84 SER A CA 1
ATOM 617 C C . SER A 1 84 ? -16.062 10.583 6.074 1.00 93.75 84 SER A C 1
ATOM 619 O O . SER A 1 84 ? -16.595 11.086 7.061 1.00 93.75 84 SER A O 1
ATOM 621 N N . GLY A 1 85 ? -14.764 10.305 6.037 1.00 94.12 85 GLY A N 1
ATOM 622 C CA . GLY A 1 85 ? -13.859 10.445 7.171 1.00 94.12 85 GLY A CA 1
ATOM 623 C C . GLY A 1 85 ? -14.089 9.437 8.297 1.00 94.12 85 GLY A C 1
ATOM 624 O O . GLY A 1 85 ? -13.550 9.603 9.392 1.00 94.12 85 GLY A O 1
ATOM 625 N N . GLY A 1 86 ? -14.900 8.406 8.057 1.00 94.62 86 GLY A N 1
ATOM 626 C CA . GLY A 1 86 ? -15.356 7.472 9.079 1.00 94.62 86 GLY A CA 1
ATOM 627 C C . GLY A 1 86 ? -14.283 6.521 9.599 1.00 94.62 86 GLY A C 1
ATOM 628 O O . GLY A 1 86 ? -14.533 5.847 10.597 1.00 94.62 86 GLY A O 1
ATOM 629 N N . VAL A 1 87 ? -13.107 6.457 8.967 1.00 96.56 87 VAL A N 1
ATOM 630 C CA . VAL A 1 87 ? -12.053 5.503 9.331 1.00 96.56 87 VAL A CA 1
ATOM 631 C C . VAL A 1 87 ? -10.687 6.189 9.403 1.00 96.56 87 VAL A C 1
ATOM 633 O O . VAL A 1 87 ? -10.370 7.055 8.592 1.00 96.56 87 VAL A O 1
ATOM 636 N N . THR A 1 88 ? -9.864 5.787 10.366 1.00 97.75 88 THR A N 1
ATOM 637 C CA . THR A 1 88 ? -8.459 6.188 10.500 1.00 97.75 88 THR A CA 1
ATOM 638 C C . THR A 1 88 ? -7.591 4.941 10.596 1.00 97.75 88 THR A C 1
ATOM 640 O O . THR A 1 88 ? -7.894 4.041 11.383 1.00 97.75 88 THR A O 1
ATOM 643 N N . HIS A 1 89 ? -6.526 4.872 9.795 1.00 98.38 89 HIS A N 1
ATOM 644 C CA . HIS A 1 89 ? -5.532 3.800 9.878 1.00 98.38 89 HIS A CA 1
ATOM 645 C C . HIS A 1 89 ? -4.193 4.359 10.355 1.00 98.38 89 HIS A C 1
ATOM 647 O O . HIS A 1 89 ? -3.752 5.400 9.868 1.00 98.38 89 HIS A O 1
ATOM 653 N N . THR A 1 90 ? -3.522 3.617 11.225 1.00 98.50 90 THR A N 1
ATOM 654 C CA . THR A 1 90 ? -2.118 3.833 11.575 1.00 98.50 90 THR A CA 1
ATOM 655 C C . THR A 1 90 ? -1.354 2.548 11.313 1.00 98.50 90 THR A C 1
ATOM 657 O O . THR A 1 90 ? -1.763 1.491 11.793 1.00 98.50 90 THR A O 1
ATOM 660 N N . TYR A 1 91 ? -0.259 2.618 10.567 1.00 98.56 91 TYR A N 1
ATOM 661 C CA . TYR A 1 91 ? 0.602 1.469 10.299 1.00 98.56 91 TYR A CA 1
ATOM 662 C C . TYR A 1 91 ? 1.996 1.727 10.845 1.00 98.56 91 TYR A C 1
ATOM 664 O O . TYR A 1 91 ? 2.595 2.745 10.510 1.00 98.56 91 TYR A O 1
ATOM 672 N N . HIS A 1 92 ? 2.495 0.802 11.658 1.00 98.25 92 HIS A N 1
ATOM 673 C CA . HIS A 1 92 ? 3.790 0.928 12.311 1.00 98.25 92 HIS A CA 1
ATOM 674 C C . HIS A 1 92 ? 4.855 0.112 11.575 1.00 98.25 92 HIS A C 1
ATOM 676 O O . HIS A 1 92 ? 4.719 -1.112 11.480 1.00 98.25 92 HIS A O 1
ATOM 682 N N . TYR A 1 93 ? 5.908 0.754 11.073 1.00 96.69 93 TYR A N 1
ATOM 683 C CA . TYR A 1 93 ? 7.057 0.086 10.447 1.00 96.69 93 TYR A CA 1
ATOM 684 C C . TYR A 1 93 ? 8.248 -0.026 11.406 1.00 96.69 93 TYR A C 1
ATOM 686 O O . TYR A 1 93 ? 8.245 0.486 12.519 1.00 96.69 93 TYR A O 1
ATOM 694 N N . THR A 1 94 ? 9.290 -0.725 10.963 1.00 95.56 94 THR A N 1
ATOM 695 C CA . THR A 1 94 ? 10.590 -0.774 11.638 1.00 95.56 94 THR A CA 1
ATOM 696 C C . THR A 1 94 ? 11.642 -0.082 10.775 1.00 95.56 94 THR A C 1
ATOM 698 O O . THR A 1 94 ? 11.511 -0.063 9.551 1.00 95.56 94 THR A O 1
ATOM 701 N N . ASP A 1 95 ? 12.730 0.411 11.371 1.00 92.88 95 ASP A N 1
ATOM 702 C CA . ASP A 1 95 ? 13.833 1.057 10.629 1.00 92.88 95 ASP A CA 1
ATOM 703 C C . ASP A 1 95 ? 14.426 0.142 9.543 1.00 92.88 95 ASP A C 1
ATOM 705 O O . ASP A 1 95 ? 14.890 0.588 8.492 1.00 92.88 95 ASP A O 1
ATOM 709 N N . ALA A 1 96 ? 14.356 -1.177 9.757 1.00 91.88 96 ALA A N 1
ATOM 710 C CA . ALA A 1 96 ? 14.772 -2.177 8.778 1.00 91.88 96 ALA A CA 1
ATOM 711 C C . ALA A 1 96 ? 13.994 -2.078 7.450 1.00 91.88 96 ALA A C 1
ATOM 713 O O . ALA A 1 96 ? 14.524 -2.455 6.404 1.00 91.88 96 ALA A O 1
ATOM 714 N N . ALA A 1 97 ? 12.766 -1.546 7.461 1.00 91.75 97 ALA A N 1
ATOM 715 C CA . ALA A 1 97 ? 11.972 -1.311 6.258 1.00 91.75 97 ALA A CA 1
ATOM 716 C C . ALA A 1 97 ? 12.496 -0.143 5.400 1.00 91.75 97 ALA A C 1
ATOM 718 O O . ALA A 1 97 ? 12.176 -0.088 4.211 1.00 91.75 97 ALA A O 1
ATOM 719 N N . ILE A 1 98 ? 13.308 0.756 5.966 1.00 91.88 98 ILE A N 1
ATOM 720 C CA . ILE A 1 98 ? 13.877 1.931 5.280 1.00 91.88 98 ILE A CA 1
ATOM 721 C C . ILE A 1 98 ? 15.312 1.668 4.805 1.00 91.88 98 ILE A C 1
ATOM 723 O O . ILE A 1 98 ? 15.817 2.361 3.926 1.00 91.88 98 ILE A O 1
ATOM 727 N N . ALA A 1 99 ? 15.987 0.648 5.338 1.00 88.38 99 ALA A N 1
ATOM 728 C CA . ALA A 1 99 ? 17.386 0.374 5.022 1.00 88.38 99 ALA A CA 1
ATOM 729 C C . ALA A 1 99 ? 17.650 0.294 3.500 1.00 88.38 99 ALA A C 1
ATOM 731 O O . ALA A 1 99 ? 17.108 -0.561 2.794 1.00 88.38 99 ALA A O 1
ATOM 732 N N . GLY A 1 100 ? 18.508 1.191 2.999 1.00 85.44 100 GLY A N 1
ATOM 733 C CA . GLY A 1 100 ? 18.861 1.280 1.575 1.00 85.44 100 GLY A CA 1
ATOM 734 C C . GLY A 1 100 ? 17.761 1.851 0.672 1.00 85.44 100 GLY A C 1
ATOM 735 O O . GLY A 1 100 ? 17.802 1.635 -0.540 1.00 85.44 100 GLY A O 1
ATOM 736 N N . ARG A 1 101 ? 16.770 2.534 1.248 1.00 87.25 101 ARG A N 1
ATOM 737 C CA . ARG A 1 101 ? 15.694 3.244 0.547 1.00 87.25 101 ARG A CA 1
ATOM 738 C C . ARG A 1 101 ? 15.937 4.756 0.597 1.00 87.25 101 ARG A C 1
ATOM 740 O O . ARG A 1 101 ? 16.951 5.195 1.132 1.00 87.25 101 ARG A O 1
ATOM 747 N N . GLY A 1 102 ? 15.036 5.522 -0.022 1.00 88.62 102 GLY A N 1
ATOM 748 C CA . GLY A 1 102 ? 15.072 6.990 -0.067 1.00 88.62 102 GLY A CA 1
ATOM 749 C C . GLY A 1 102 ? 15.071 7.664 1.314 1.00 88.62 102 GLY A C 1
ATOM 750 O O . GLY A 1 102 ? 15.215 7.003 2.342 1.00 88.62 102 GLY A O 1
ATOM 751 N N . SER A 1 103 ? 14.884 8.979 1.364 1.00 92.62 103 SER A N 1
ATOM 752 C CA . SER A 1 103 ? 14.900 9.712 2.636 1.00 92.62 103 SER A CA 1
ATOM 753 C C . SER A 1 103 ? 13.558 9.612 3.361 1.00 92.62 103 SER A C 1
ATOM 755 O O . SER A 1 103 ? 12.552 10.101 2.857 1.00 92.62 103 SER A O 1
ATOM 757 N N . GLU A 1 104 ? 13.540 9.025 4.561 1.00 92.44 104 GLU A N 1
ATOM 758 C CA . GLU A 1 104 ? 12.332 8.920 5.399 1.00 92.44 104 GLU A CA 1
ATOM 759 C C . GLU A 1 104 ? 11.667 10.283 5.645 1.00 92.44 104 GLU A C 1
ATOM 761 O O . GLU A 1 104 ? 10.453 10.405 5.521 1.00 92.44 104 GLU A O 1
ATOM 766 N N . ALA A 1 105 ? 12.470 11.332 5.849 1.00 93.75 105 ALA A N 1
ATOM 767 C CA . ALA A 1 105 ? 11.985 12.700 6.029 1.00 93.75 105 ALA A CA 1
ATOM 768 C C . ALA A 1 105 ? 11.203 13.242 4.815 1.00 93.75 105 ALA A C 1
ATOM 770 O O . ALA A 1 105 ? 10.495 14.245 4.927 1.00 93.75 105 ALA A O 1
ATOM 771 N N . ASP A 1 106 ? 11.343 12.613 3.645 1.00 96.06 106 ASP A N 1
ATOM 772 C CA . ASP A 1 106 ? 10.619 12.946 2.421 1.00 96.06 106 ASP A CA 1
ATOM 773 C C . ASP A 1 106 ? 9.416 12.029 2.156 1.00 96.06 106 ASP A C 1
ATOM 775 O O . ASP A 1 106 ? 8.683 12.254 1.184 1.00 96.06 106 ASP A O 1
ATOM 779 N N . TYR A 1 107 ? 9.174 11.030 3.008 1.00 97.81 107 TYR A N 1
ATOM 780 C CA . TYR A 1 107 ? 8.110 10.060 2.800 1.00 97.81 107 TYR A CA 1
ATOM 781 C C . TYR A 1 107 ? 6.733 10.660 3.066 1.00 97.81 107 TYR A C 1
ATOM 783 O O . TYR A 1 107 ? 6.502 11.427 3.998 1.00 97.81 107 TYR A O 1
ATOM 791 N N . ILE A 1 108 ? 5.784 10.250 2.233 1.00 98.25 108 ILE A N 1
ATOM 792 C CA . ILE A 1 108 ? 4.363 10.539 2.365 1.00 98.25 108 ILE A CA 1
ATOM 793 C C . ILE A 1 108 ? 3.563 9.228 2.366 1.00 98.25 108 ILE A C 1
ATOM 795 O O . ILE A 1 108 ? 3.995 8.244 1.754 1.00 98.25 108 ILE A O 1
ATOM 799 N N . PRO A 1 109 ? 2.387 9.173 3.018 1.00 98.25 109 PRO A N 1
ATOM 800 C CA . PRO A 1 109 ? 1.526 7.999 2.953 1.00 98.25 109 PRO A CA 1
ATOM 801 C C . PRO A 1 109 ? 0.985 7.755 1.539 1.00 98.25 109 PRO A C 1
ATOM 803 O O . PRO A 1 109 ? 0.419 8.655 0.906 1.00 98.25 109 PRO A O 1
ATOM 806 N N . GLY A 1 110 ? 1.078 6.507 1.081 1.00 97.50 110 GLY A N 1
ATOM 807 C CA . GLY A 1 110 ? 0.525 6.036 -0.187 1.00 97.50 110 GLY A CA 1
ATOM 808 C C . GLY A 1 110 ? -0.392 4.833 0.017 1.00 97.50 110 GLY A C 1
ATOM 809 O O . GLY A 1 110 ? -0.080 3.911 0.770 1.00 97.50 110 GLY A O 1
ATOM 810 N N . SER A 1 111 ? -1.538 4.828 -0.661 1.00 97.06 111 SER A N 1
ATOM 811 C CA . SER A 1 111 ? -2.456 3.685 -0.688 1.00 97.06 111 SER A CA 1
ATOM 812 C C . SER A 1 111 ? -2.824 3.326 -2.123 1.00 97.06 111 SER A C 1
ATOM 814 O O . SER A 1 111 ? -3.323 4.173 -2.863 1.00 97.06 111 SER A O 1
ATOM 816 N N . TYR A 1 112 ? -2.581 2.082 -2.528 1.00 95.38 112 TYR A N 1
ATOM 817 C CA . TYR A 1 112 ? -2.959 1.592 -3.850 1.00 95.38 112 TYR A CA 1
ATOM 818 C C . TYR A 1 112 ? -4.337 0.935 -3.804 1.00 95.38 112 TYR A C 1
ATOM 820 O O . TYR A 1 112 ? -4.541 -0.020 -3.044 1.00 95.38 112 TYR A O 1
ATOM 828 N N . ARG A 1 113 ? -5.290 1.460 -4.584 1.00 88.38 113 ARG A N 1
ATOM 829 C CA . ARG A 1 113 ? -6.675 0.963 -4.644 1.00 88.38 113 ARG A CA 1
ATOM 830 C C . ARG A 1 113 ? -7.497 1.608 -5.771 1.00 88.38 113 ARG A C 1
ATOM 832 O O . ARG A 1 113 ? -7.422 2.821 -5.945 1.00 88.38 113 ARG A O 1
ATOM 839 N N . PRO A 1 114 ? -8.383 0.840 -6.433 1.00 78.12 114 PRO A N 1
ATOM 840 C CA . PRO A 1 114 ? -8.150 -0.540 -6.873 1.00 78.12 114 PRO A CA 1
ATOM 841 C C . PRO A 1 114 ? -7.103 -0.618 -8.002 1.00 78.12 114 PRO A C 1
ATOM 843 O O . PRO A 1 114 ? -6.485 -1.664 -8.189 1.00 78.12 114 PRO A O 1
ATOM 846 N N . ASP A 1 115 ? -6.899 0.471 -8.740 1.00 82.56 115 ASP A N 1
ATOM 847 C CA . ASP A 1 115 ? -6.030 0.548 -9.915 1.00 82.56 115 ASP A CA 1
ATOM 848 C C . ASP A 1 115 ? -5.113 1.786 -9.940 1.00 82.56 115 ASP A C 1
ATOM 850 O O . ASP A 1 115 ? -4.254 1.889 -10.818 1.00 82.56 115 ASP A O 1
ATOM 854 N N . SER A 1 116 ? -5.206 2.674 -8.945 1.00 90.88 116 SER A N 1
ATOM 855 C CA . SER A 1 116 ? -4.360 3.866 -8.831 1.00 90.88 116 SER A CA 1
ATOM 856 C C . SER A 1 116 ? -3.817 4.095 -7.419 1.00 90.88 116 SER A C 1
ATOM 858 O O . SER A 1 116 ? -4.379 3.638 -6.421 1.00 90.88 116 SER A O 1
ATOM 860 N N . TRP A 1 117 ? -2.735 4.870 -7.331 1.00 95.06 117 TRP A N 1
ATOM 861 C CA . TRP A 1 117 ? -2.237 5.401 -6.066 1.00 95.06 117 TRP A CA 1
ATOM 862 C C . TRP A 1 117 ? -3.103 6.571 -5.585 1.00 95.06 117 TRP A C 1
ATOM 864 O O . TRP A 1 117 ? -3.411 7.491 -6.336 1.00 95.06 117 TRP A O 1
ATOM 874 N N . THR A 1 118 ? -3.483 6.541 -4.312 1.00 94.94 118 THR A N 1
ATOM 875 C CA . THR A 1 118 ? -4.020 7.680 -3.561 1.00 94.94 118 THR A CA 1
ATOM 876 C C . THR A 1 118 ? -2.984 8.080 -2.521 1.00 94.94 118 THR A C 1
ATOM 878 O O . THR A 1 118 ? -2.644 7.266 -1.657 1.00 94.94 118 THR A O 1
ATOM 881 N N . ILE A 1 119 ? -2.503 9.319 -2.591 1.00 95.69 119 ILE A N 1
ATOM 882 C CA . ILE A 1 119 ? -1.474 9.848 -1.690 1.00 95.69 119 ILE A CA 1
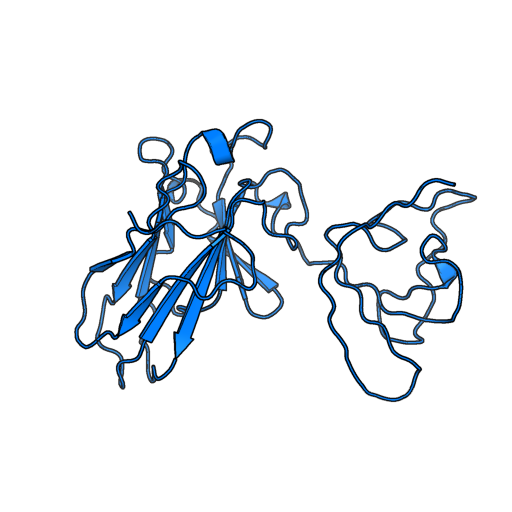ATOM 883 C C . ILE A 1 119 ? -2.059 10.856 -0.704 1.00 95.69 119 ILE A C 1
ATOM 885 O O . ILE A 1 119 ? -2.998 11.587 -1.027 1.00 95.69 119 ILE A O 1
ATOM 889 N N . ILE A 1 120 ? -1.468 10.930 0.482 1.00 96.62 120 ILE A N 1
ATOM 890 C CA . ILE A 1 120 ? -1.643 12.061 1.393 1.00 96.62 120 ILE A CA 1
ATOM 891 C C . ILE A 1 120 ? -0.371 12.892 1.275 1.00 96.62 120 ILE A C 1
ATOM 893 O O . ILE A 1 120 ? 0.656 12.499 1.807 1.00 96.62 120 ILE A O 1
ATOM 897 N N . ASN A 1 121 ? -0.410 14.008 0.542 1.00 96.25 121 ASN A N 1
ATOM 898 C CA . ASN A 1 121 ? 0.779 14.824 0.266 1.00 96.25 121 ASN A CA 1
ATOM 899 C C . ASN A 1 121 ? 1.190 15.689 1.476 1.00 96.25 121 ASN A C 1
ATOM 901 O O . ASN A 1 121 ? 1.159 16.918 1.421 1.00 96.25 121 ASN A O 1
ATOM 905 N N . ASP A 1 122 ? 1.504 15.032 2.588 1.00 96.81 122 ASP A N 1
ATOM 906 C CA . ASP A 1 122 ? 1.876 15.630 3.865 1.00 96.81 122 ASP A CA 1
ATOM 907 C C . ASP A 1 122 ? 2.868 14.705 4.578 1.00 96.81 122 ASP A C 1
ATOM 909 O O . ASP A 1 122 ? 2.505 13.639 5.080 1.00 96.81 122 ASP A O 1
ATOM 913 N N . LYS A 1 123 ? 4.130 15.138 4.624 1.00 96.75 123 LYS A N 1
ATOM 914 C CA . LYS A 1 123 ? 5.229 14.391 5.248 1.00 96.75 123 LYS A CA 1
ATOM 915 C C . LYS A 1 123 ? 5.023 14.204 6.747 1.00 96.75 123 LYS A C 1
ATOM 917 O O . LYS A 1 123 ? 5.446 13.200 7.290 1.00 96.75 123 LYS A O 1
ATOM 922 N N . SER A 1 124 ? 4.273 15.091 7.413 1.00 96.75 124 SER A N 1
ATOM 923 C CA . SER A 1 124 ? 3.969 14.952 8.848 1.00 96.75 124 SER A CA 1
ATOM 924 C C . SER A 1 124 ? 3.094 13.737 9.183 1.00 96.75 124 SER A C 1
ATOM 926 O O . SER A 1 124 ? 2.819 13.469 10.354 1.00 96.75 124 SER A O 1
ATOM 928 N N . LYS A 1 125 ? 2.599 13.026 8.162 1.00 97.94 125 LYS A N 1
ATOM 929 C CA . LYS A 1 125 ? 1.844 11.779 8.303 1.00 97.94 125 LYS A CA 1
ATOM 930 C C . LYS A 1 125 ? 2.715 10.534 8.253 1.00 97.94 125 LYS A C 1
ATOM 932 O O . LYS A 1 125 ? 2.180 9.454 8.477 1.00 97.94 125 LYS A O 1
ATOM 937 N N . VAL A 1 126 ? 4.008 10.676 7.998 1.00 97.75 126 VAL A N 1
ATOM 938 C CA . VAL A 1 126 ? 5.022 9.682 8.341 1.00 97.75 126 VAL A CA 1
ATOM 939 C C . VAL A 1 126 ? 5.757 10.259 9.545 1.00 97.75 126 VAL A C 1
ATOM 941 O O . VAL A 1 126 ? 6.290 11.362 9.487 1.00 97.75 126 VAL A O 1
ATOM 944 N N . ILE A 1 127 ? 5.627 9.598 10.690 1.00 96.38 127 ILE A N 1
ATOM 945 C CA . ILE A 1 127 ? 6.099 10.117 11.970 1.00 96.38 127 ILE A CA 1
ATOM 946 C C . ILE A 1 127 ? 7.351 9.343 12.368 1.00 96.38 127 ILE A C 1
ATOM 948 O O . ILE A 1 127 ? 7.262 8.323 13.048 1.00 96.38 127 ILE A O 1
ATOM 952 N N . ASP A 1 128 ? 8.509 9.876 11.991 1.00 90.75 128 ASP A N 1
ATOM 953 C CA . ASP A 1 128 ? 9.828 9.250 12.168 1.00 90.75 128 ASP A CA 1
ATOM 954 C C . ASP A 1 128 ? 10.118 8.860 13.628 1.00 90.75 128 ASP A C 1
ATOM 956 O O . ASP A 1 128 ? 10.780 7.873 13.915 1.00 90.75 128 ASP A O 1
ATOM 960 N N . ASN A 1 129 ? 9.618 9.626 14.606 1.00 91.62 129 ASN A N 1
ATOM 961 C CA . ASN A 1 129 ? 9.914 9.343 16.015 1.00 91.62 129 ASN A CA 1
ATOM 962 C C . ASN A 1 129 ? 9.189 8.105 16.568 1.00 91.62 129 ASN A C 1
ATOM 964 O O . ASN A 1 129 ? 9.612 7.559 17.589 1.00 91.62 129 ASN A O 1
ATOM 968 N N . SER A 1 130 ? 8.086 7.700 15.938 1.00 94.56 130 SER A N 1
ATOM 969 C CA . SER A 1 130 ? 7.247 6.582 16.362 1.00 94.56 130 SER A CA 1
ATOM 970 C C . SER A 1 130 ? 7.111 5.515 15.282 1.00 94.56 130 SER A C 1
ATOM 972 O O . SER A 1 130 ? 6.447 4.509 15.519 1.00 94.56 130 SER A O 1
ATOM 974 N N . ASN A 1 131 ? 7.759 5.710 14.131 1.00 96.81 131 ASN A N 1
ATOM 975 C CA . ASN A 1 131 ? 7.673 4.876 12.939 1.00 96.81 131 ASN A CA 1
ATOM 976 C C . ASN A 1 131 ? 6.232 4.585 12.513 1.00 96.81 131 ASN A C 1
ATOM 978 O O . ASN A 1 131 ? 5.879 3.453 12.177 1.00 96.81 131 ASN A O 1
ATOM 982 N N . ASP A 1 132 ? 5.380 5.611 12.552 1.00 97.94 132 ASP A N 1
ATOM 983 C CA . ASP A 1 132 ? 3.959 5.480 12.243 1.00 97.94 132 ASP A CA 1
ATOM 984 C C . ASP A 1 132 ? 3.577 6.215 10.961 1.00 97.94 132 ASP A C 1
ATOM 986 O O . ASP A 1 132 ? 3.884 7.389 10.766 1.00 97.94 132 ASP A O 1
ATOM 990 N N . ILE A 1 133 ? 2.800 5.540 10.119 1.00 98.56 133 ILE A N 1
ATOM 991 C CA . ILE A 1 133 ? 2.169 6.114 8.932 1.00 98.56 133 ILE A CA 1
ATOM 992 C C . ILE A 1 133 ? 0.692 6.333 9.240 1.00 98.56 133 ILE A C 1
ATOM 994 O O . ILE A 1 133 ? -0.030 5.382 9.551 1.00 98.56 133 ILE A O 1
ATOM 998 N N . GLN A 1 134 ? 0.222 7.569 9.113 1.00 98.25 134 GLN A N 1
ATOM 999 C CA . GLN A 1 134 ? -1.149 7.959 9.418 1.00 98.25 134 GLN A CA 1
ATOM 1000 C C . GLN A 1 134 ? -1.986 8.189 8.158 1.00 98.25 134 GLN A C 1
ATOM 1002 O O . GLN A 1 134 ? -1.709 9.069 7.344 1.00 98.25 134 GLN A O 1
ATOM 1007 N N . PHE A 1 135 ? -3.101 7.470 8.063 1.00 97.94 135 PHE A N 1
ATOM 1008 C CA . PHE A 1 135 ? -4.174 7.713 7.104 1.00 97.94 135 PHE A CA 1
ATOM 1009 C C . PHE A 1 135 ? -5.425 8.155 7.867 1.00 97.94 135 PHE A C 1
ATOM 1011 O O . PHE A 1 135 ? -6.316 7.356 8.160 1.00 97.94 135 PHE A O 1
ATOM 1018 N N . ASN A 1 136 ? -5.464 9.436 8.232 1.00 95.75 136 ASN A N 1
ATOM 1019 C CA . ASN A 1 136 ? -6.518 10.004 9.073 1.00 95.75 136 ASN A CA 1
ATOM 1020 C C . ASN A 1 136 ? -7.772 10.335 8.264 1.00 95.75 136 ASN A C 1
ATOM 1022 O O . ASN A 1 136 ? -7.670 10.944 7.200 1.00 95.75 136 ASN A O 1
ATOM 1026 N N . ASN A 1 137 ? -8.946 10.021 8.818 1.00 94.12 137 ASN A N 1
ATOM 1027 C CA . ASN A 1 137 ? -10.247 10.400 8.259 1.00 94.12 137 ASN A CA 1
ATOM 1028 C C . ASN A 1 137 ? -10.378 10.035 6.769 1.00 94.12 137 ASN A C 1
ATOM 1030 O O . ASN A 1 137 ? -10.765 10.857 5.937 1.00 94.12 137 ASN A O 1
ATOM 1034 N N . ILE A 1 138 ? -10.053 8.790 6.436 1.00 93.31 138 ILE A N 1
ATOM 1035 C CA . ILE A 1 138 ? -10.255 8.224 5.106 1.00 93.31 138 ILE A CA 1
ATOM 1036 C C . ILE A 1 138 ? -11.650 7.595 4.981 1.00 93.31 138 ILE A C 1
ATOM 1038 O O . ILE A 1 138 ? -12.338 7.318 5.966 1.00 93.31 138 ILE A O 1
ATOM 1042 N N . ASN A 1 139 ? -12.062 7.360 3.735 1.00 89.69 139 ASN A N 1
ATOM 1043 C CA . ASN A 1 139 ? -13.395 6.847 3.392 1.00 89.69 139 ASN A CA 1
ATOM 1044 C C . ASN A 1 139 ? -13.404 5.339 3.106 1.00 89.69 139 ASN A C 1
ATOM 1046 O O . ASN A 1 139 ? -14.450 4.764 2.820 1.00 89.69 139 ASN A O 1
ATOM 1050 N N . THR A 1 140 ? -12.232 4.710 3.092 1.00 89.81 140 THR A N 1
ATOM 1051 C CA . THR A 1 140 ? -12.021 3.388 2.500 1.00 89.81 140 THR A CA 1
ATOM 1052 C C . THR A 1 140 ? -11.054 2.575 3.342 1.00 89.81 140 THR A C 1
ATOM 1054 O O . THR A 1 140 ? -9.964 3.043 3.676 1.00 89.81 140 THR A O 1
ATOM 1057 N N . ILE A 1 141 ? -11.470 1.346 3.650 1.00 95.25 141 ILE A N 1
ATOM 1058 C CA . ILE A 1 141 ? -10.690 0.368 4.417 1.00 95.25 141 ILE A CA 1
ATOM 1059 C C . ILE A 1 141 ? -9.749 -0.421 3.500 1.00 95.25 141 ILE A C 1
ATOM 1061 O O . ILE A 1 141 ? -8.640 -0.781 3.891 1.00 95.25 141 ILE A O 1
ATOM 1065 N N . ASP A 1 142 ? -10.206 -0.703 2.281 1.00 96.25 142 ASP A N 1
ATOM 1066 C CA . ASP A 1 142 ? -9.477 -1.558 1.358 1.00 96.25 142 ASP A CA 1
ATOM 1067 C C . ASP A 1 142 ? -8.316 -0.810 0.708 1.00 96.25 142 ASP A C 1
ATOM 1069 O O . ASP A 1 142 ? -8.456 0.331 0.249 1.00 96.25 142 ASP A O 1
ATOM 1073 N N . GLY A 1 143 ? -7.172 -1.483 0.625 1.00 95.75 143 GLY A N 1
ATOM 1074 C CA . GLY A 1 143 ? -6.012 -0.988 -0.100 1.00 95.75 143 GLY A CA 1
ATOM 1075 C C . GLY A 1 143 ? -4.711 -1.667 0.296 1.00 95.75 143 GLY A C 1
ATOM 1076 O O . GLY A 1 143 ? -4.639 -2.449 1.248 1.00 95.75 143 GLY A O 1
ATOM 1077 N N . GLU A 1 144 ? -3.666 -1.339 -0.453 1.00 97.00 144 GLU A N 1
ATOM 1078 C CA . GLU A 1 144 ? -2.286 -1.664 -0.105 1.00 97.00 144 GLU A CA 1
ATOM 1079 C C . GLU A 1 144 ? -1.596 -0.381 0.367 1.00 97.00 144 GLU A C 1
ATOM 1081 O O . GLU A 1 144 ? -1.393 0.547 -0.412 1.00 97.00 144 GLU A O 1
ATOM 1086 N N . TYR A 1 145 ? -1.316 -0.308 1.664 1.00 98.06 145 TYR A N 1
ATOM 1087 C CA . TYR A 1 145 ? -0.861 0.888 2.367 1.00 98.06 145 TYR A CA 1
ATOM 1088 C C . TYR A 1 145 ? 0.643 0.823 2.612 1.00 98.06 145 TYR A C 1
ATOM 1090 O O . TYR A 1 145 ? 1.157 -0.202 3.059 1.00 98.06 145 TYR A O 1
ATOM 1098 N N . THR A 1 146 ? 1.345 1.913 2.327 1.00 98.00 146 THR A N 1
ATOM 1099 C CA . THR A 1 146 ? 2.794 2.054 2.512 1.00 98.00 146 THR A CA 1
ATOM 1100 C C . THR A 1 146 ? 3.161 3.539 2.651 1.00 98.00 146 THR A C 1
ATOM 1102 O O . THR A 1 146 ? 2.280 4.401 2.720 1.00 98.00 146 THR A O 1
ATOM 1105 N N . ALA A 1 147 ? 4.453 3.844 2.692 1.00 98.19 147 ALA A N 1
ATOM 1106 C CA . ALA A 1 147 ? 4.992 5.195 2.619 1.00 98.19 147 ALA A CA 1
ATOM 1107 C C . ALA A 1 147 ? 6.227 5.228 1.711 1.00 98.19 147 ALA A C 1
ATOM 1109 O O . ALA A 1 147 ? 6.883 4.206 1.489 1.00 98.19 147 ALA A O 1
ATOM 1110 N N . GLY A 1 148 ? 6.511 6.397 1.152 1.00 97.62 148 GLY A N 1
ATOM 1111 C CA . GLY A 1 148 ? 7.620 6.610 0.229 1.00 97.62 148 GLY A CA 1
ATOM 1112 C C . GLY A 1 148 ? 7.665 8.042 -0.278 1.00 97.62 148 GLY A C 1
ATOM 1113 O O . GLY A 1 148 ? 6.761 8.832 -0.005 1.00 97.62 148 GLY A O 1
ATOM 1114 N N . GLU A 1 149 ? 8.710 8.376 -1.020 1.00 97.19 149 GLU A N 1
ATOM 1115 C CA . GLU A 1 149 ? 8.821 9.655 -1.715 1.00 97.19 149 GLU A CA 1
ATOM 1116 C C . GLU A 1 149 ? 7.715 9.795 -2.777 1.00 97.19 149 GLU A C 1
ATOM 1118 O O . GLU A 1 149 ? 7.157 8.817 -3.280 1.00 97.19 149 GLU A O 1
ATOM 1123 N N . SER A 1 150 ? 7.365 11.032 -3.137 1.00 95.38 150 SER A N 1
ATOM 1124 C CA . SER A 1 150 ? 6.250 11.287 -4.066 1.00 95.38 150 SER A CA 1
ATOM 1125 C C . SER A 1 150 ? 6.417 10.640 -5.455 1.00 95.38 150 SER A C 1
ATOM 1127 O O . SER A 1 150 ? 5.428 10.319 -6.119 1.00 95.38 150 SER A O 1
ATOM 1129 N N . ASP A 1 151 ? 7.653 10.402 -5.898 1.00 93.62 151 ASP A N 1
ATOM 1130 C CA . ASP A 1 151 ? 7.987 9.727 -7.159 1.00 93.62 151 ASP A CA 1
ATOM 1131 C C . ASP A 1 151 ? 7.735 8.203 -7.115 1.00 93.62 151 ASP A C 1
ATOM 1133 O O . ASP A 1 151 ? 7.653 7.555 -8.164 1.00 93.62 151 ASP A O 1
ATOM 1137 N N . ALA A 1 152 ? 7.543 7.623 -5.927 1.00 94.38 152 ALA A N 1
ATOM 1138 C CA . ALA A 1 152 ? 7.170 6.222 -5.747 1.00 94.38 152 ALA A CA 1
ATOM 1139 C C . ALA A 1 152 ? 5.699 5.940 -6.093 1.00 94.38 152 ALA A C 1
ATOM 1141 O O . ALA A 1 152 ? 5.343 4.785 -6.332 1.00 94.38 152 ALA A O 1
ATOM 1142 N N . PHE A 1 153 ? 4.856 6.974 -6.165 1.00 95.44 153 PHE A N 1
ATOM 1143 C CA . PHE A 1 153 ? 3.401 6.854 -6.311 1.00 95.44 153 PHE A CA 1
ATOM 1144 C C . PHE A 1 153 ? 2.871 7.451 -7.623 1.00 95.44 153 PHE A C 1
ATOM 1146 O O . PHE A 1 153 ? 1.848 8.137 -7.641 1.00 95.44 153 PHE A O 1
ATOM 1153 N N . GLN A 1 154 ? 3.572 7.212 -8.733 1.00 92.44 154 GLN A N 1
ATOM 1154 C CA . GLN A 1 154 ? 3.173 7.702 -10.055 1.00 92.44 154 GLN A CA 1
ATOM 1155 C C . GLN A 1 154 ? 2.194 6.745 -10.751 1.00 92.44 154 GLN A C 1
ATOM 1157 O O . GLN A 1 154 ? 1.892 5.649 -10.274 1.00 92.44 154 GLN A O 1
ATOM 1162 N N . THR A 1 155 ? 1.679 7.160 -11.912 1.00 88.50 155 THR A N 1
ATOM 1163 C CA . THR A 1 155 ? 0.840 6.284 -12.744 1.00 88.50 155 THR A CA 1
ATOM 1164 C C . THR A 1 155 ? 1.626 5.041 -13.152 1.00 88.50 155 THR A C 1
ATOM 1166 O O . THR A 1 155 ? 2.738 5.131 -13.672 1.00 88.50 155 THR A O 1
ATOM 1169 N N . ILE A 1 156 ? 1.029 3.870 -12.942 1.00 87.00 156 ILE A N 1
ATOM 1170 C CA . ILE A 1 156 ? 1.666 2.592 -13.246 1.00 87.00 156 ILE A CA 1
ATOM 1171 C C . ILE A 1 156 ? 1.579 2.328 -14.743 1.00 87.00 156 ILE A C 1
ATOM 1173 O O . ILE A 1 156 ? 0.497 2.307 -15.331 1.00 87.00 156 ILE A O 1
ATOM 1177 N N . LYS A 1 157 ? 2.730 2.056 -15.354 1.00 86.56 157 LYS A N 1
ATOM 1178 C CA . LYS A 1 157 ? 2.797 1.634 -16.749 1.00 86.56 157 LYS A CA 1
ATOM 1179 C C . LYS A 1 157 ? 2.457 0.149 -16.868 1.00 86.56 157 LYS A C 1
ATOM 1181 O O . LYS A 1 157 ? 3.193 -0.694 -16.350 1.00 86.56 157 LYS A O 1
ATOM 1186 N N . ILE A 1 158 ? 1.354 -0.148 -17.554 1.00 87.56 158 ILE A N 1
ATOM 1187 C CA . ILE A 1 158 ? 0.893 -1.507 -17.860 1.00 87.56 158 ILE A CA 1
ATOM 1188 C C . ILE A 1 158 ? 1.366 -1.879 -19.265 1.00 87.56 158 ILE A C 1
ATOM 1190 O O . ILE A 1 158 ? 1.267 -1.073 -20.190 1.00 87.56 158 ILE A O 1
ATOM 1194 N N . PHE A 1 159 ? 1.852 -3.107 -19.425 1.00 91.56 159 PHE A N 1
ATOM 1195 C CA . PHE A 1 159 ? 2.212 -3.659 -20.727 1.00 91.56 159 PHE A CA 1
ATOM 1196 C C . PHE A 1 159 ? 1.223 -4.753 -21.131 1.00 91.56 159 PHE A C 1
ATOM 1198 O O . PHE A 1 159 ? 0.915 -5.663 -20.365 1.00 91.56 159 PHE A O 1
ATOM 1205 N N . TYR A 1 160 ? 0.737 -4.688 -22.359 1.00 92.81 160 TYR A N 1
ATOM 1206 C CA . TYR A 1 160 ? -0.191 -5.641 -22.945 1.00 92.81 160 TYR A CA 1
ATOM 1207 C C . TYR A 1 160 ? 0.525 -6.457 -24.016 1.00 92.81 160 TYR A C 1
ATOM 1209 O O . TYR A 1 160 ? 1.267 -5.902 -24.828 1.00 92.81 160 TYR A O 1
ATOM 1217 N N . SER A 1 161 ? 0.299 -7.770 -24.050 1.00 92.31 161 SER A N 1
ATOM 1218 C CA . SER A 1 161 ? 0.836 -8.610 -25.119 1.00 92.31 161 SER A CA 1
ATOM 1219 C C . SER A 1 161 ? 0.239 -8.190 -26.457 1.00 92.31 161 SER A C 1
ATOM 1221 O O . SER A 1 161 ? -0.984 -8.109 -26.606 1.00 92.31 161 SER A O 1
ATOM 1223 N N . ARG A 1 162 ? 1.094 -7.974 -27.447 1.00 90.88 162 ARG A N 1
ATOM 1224 C CA . ARG A 1 1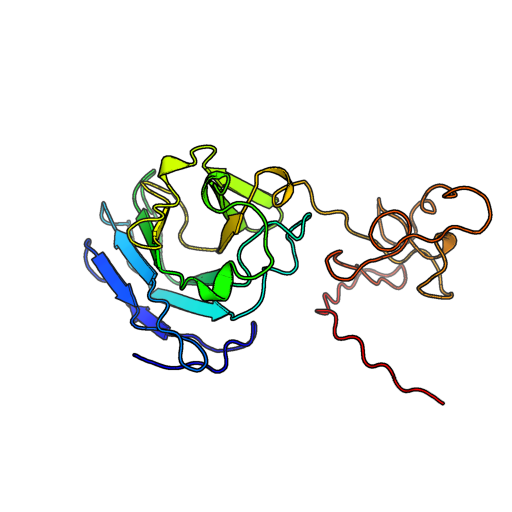62 ? 0.684 -7.588 -28.795 1.00 90.88 162 ARG A CA 1
ATOM 1225 C C . ARG A 1 162 ? 0.738 -8.755 -29.773 1.00 90.88 162 ARG A C 1
ATOM 1227 O O . ARG A 1 162 ? -0.206 -8.973 -30.523 1.00 90.88 162 ARG A O 1
ATOM 1234 N N . GLN A 1 163 ? 1.842 -9.491 -29.762 1.00 88.56 163 GLN A N 1
ATOM 1235 C CA . GLN A 1 163 ? 2.108 -10.615 -30.658 1.00 88.56 163 GLN A CA 1
ATOM 1236 C C . GLN A 1 163 ? 2.995 -11.646 -29.956 1.00 88.56 163 GLN A C 1
ATOM 1238 O O . GLN A 1 163 ? 3.630 -11.340 -28.947 1.00 88.56 163 GLN A O 1
ATOM 1243 N N . SER A 1 164 ? 3.054 -12.867 -30.487 1.00 88.50 164 SER A N 1
ATOM 1244 C CA . SER A 1 164 ? 4.021 -13.866 -30.027 1.00 88.50 164 SER A CA 1
ATOM 1245 C C . SER A 1 164 ? 5.446 -13.423 -30.354 1.00 88.50 164 SER A C 1
ATOM 1247 O O . SER A 1 164 ? 5.707 -12.913 -31.440 1.00 88.50 164 SER A O 1
ATOM 1249 N N . GLY A 1 165 ? 6.373 -13.643 -29.427 1.00 89.00 165 GLY A N 1
ATOM 1250 C CA . GLY A 1 165 ? 7.775 -13.284 -29.602 1.00 89.00 165 GLY A CA 1
ATOM 1251 C C . GLY A 1 165 ? 8.525 -13.265 -28.275 1.00 89.00 165 GLY A C 1
ATOM 1252 O O . GLY A 1 165 ? 8.037 -13.775 -27.263 1.00 89.00 165 GLY A O 1
ATOM 1253 N N . ALA A 1 166 ? 9.727 -12.694 -28.291 1.00 90.25 166 ALA A N 1
ATOM 1254 C CA . ALA A 1 166 ? 10.578 -12.612 -27.114 1.00 90.25 166 ALA A CA 1
ATOM 1255 C C . ALA A 1 166 ? 10.082 -11.539 -26.129 1.00 90.25 166 ALA A C 1
ATOM 1257 O O . ALA A 1 166 ? 9.765 -10.422 -26.516 1.00 90.25 166 ALA A O 1
ATOM 1258 N N . TRP A 1 167 ? 10.074 -11.851 -24.831 1.00 89.12 167 TRP A N 1
ATOM 1259 C CA . TRP A 1 167 ? 9.614 -10.926 -23.783 1.00 89.12 167 TRP A CA 1
ATOM 1260 C C . TRP A 1 167 ? 10.464 -9.658 -23.671 1.00 89.12 167 TRP A C 1
ATOM 1262 O O . TRP A 1 167 ? 9.980 -8.623 -23.223 1.00 89.12 167 TRP A O 1
ATOM 1272 N N . ASN A 1 168 ? 11.730 -9.746 -24.069 1.00 89.38 168 ASN A N 1
ATOM 1273 C CA . ASN A 1 168 ? 12.673 -8.639 -24.086 1.00 89.38 168 ASN A CA 1
ATOM 1274 C C . ASN A 1 168 ? 12.673 -7.877 -25.417 1.00 89.38 168 ASN A C 1
ATOM 1276 O O . ASN A 1 168 ? 13.601 -7.109 -25.632 1.00 89.38 168 ASN A O 1
ATOM 1280 N N . ASP A 1 169 ? 11.692 -8.089 -26.297 1.00 90.88 169 ASP A N 1
ATOM 1281 C CA . ASP A 1 169 ? 11.501 -7.332 -27.535 1.00 90.88 169 ASP A CA 1
ATOM 1282 C C . ASP A 1 169 ? 10.315 -6.369 -27.379 1.00 90.88 169 ASP A C 1
ATOM 1284 O O . ASP A 1 169 ? 9.173 -6.794 -27.180 1.00 90.88 169 ASP A O 1
ATOM 1288 N N . TYR A 1 170 ? 10.582 -5.065 -27.483 1.00 90.88 170 TYR A N 1
ATOM 1289 C CA . TYR A 1 170 ? 9.579 -4.008 -27.343 1.00 90.88 170 TYR A CA 1
ATOM 1290 C C . TYR A 1 170 ? 8.421 -4.142 -28.351 1.00 90.88 170 TYR A C 1
ATOM 1292 O O . TYR A 1 170 ? 7.292 -3.756 -28.044 1.00 90.88 170 TYR A O 1
ATOM 1300 N N . GLN A 1 171 ? 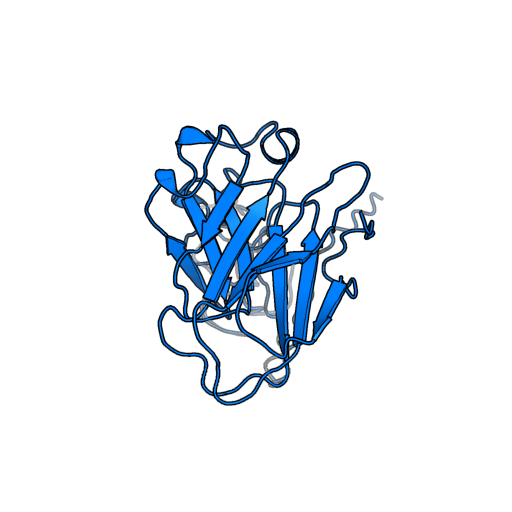8.648 -4.762 -29.517 1.00 92.12 171 GLN A N 1
ATOM 1301 C CA . GLN A 1 171 ? 7.616 -4.972 -30.542 1.00 92.12 171 GLN A CA 1
ATOM 1302 C C . GLN A 1 171 ? 6.552 -6.002 -30.133 1.00 92.12 171 GLN A C 1
ATOM 1304 O O . GLN A 1 171 ? 5.475 -6.068 -30.741 1.00 92.12 171 GLN A O 1
ATOM 1309 N N . THR A 1 172 ? 6.833 -6.820 -29.114 1.00 92.69 172 THR A N 1
ATOM 1310 C CA . THR A 1 172 ? 5.885 -7.807 -28.568 1.00 92.69 172 THR A CA 1
ATOM 1311 C C . THR A 1 172 ? 4.903 -7.206 -27.570 1.00 92.69 172 THR A C 1
ATOM 1313 O O . THR A 1 172 ? 3.916 -7.858 -27.215 1.00 92.69 172 THR A O 1
ATOM 1316 N N . TRP A 1 173 ? 5.112 -5.946 -27.186 1.00 93.44 173 TRP A N 1
ATOM 1317 C CA . TRP A 1 173 ? 4.313 -5.246 -26.194 1.00 93.44 173 TRP A CA 1
ATOM 1318 C C . TRP A 1 173 ? 3.599 -4.029 -26.772 1.00 93.44 173 TRP A C 1
ATOM 1320 O O . TRP A 1 173 ? 4.041 -3.407 -27.735 1.00 93.44 173 TRP A O 1
ATOM 1330 N N . SER A 1 174 ? 2.491 -3.676 -26.133 1.00 92.31 174 SER A N 1
ATOM 1331 C CA . SER A 1 174 ? 1.771 -2.417 -26.295 1.00 92.31 174 SER A CA 1
ATOM 1332 C C . SER A 1 174 ? 1.527 -1.805 -24.918 1.00 92.31 174 SER A C 1
ATOM 1334 O O . SER A 1 174 ? 1.437 -2.529 -23.928 1.00 92.31 174 SER A O 1
ATOM 1336 N N . THR A 1 175 ? 1.392 -0.487 -24.833 1.00 91.81 175 THR A N 1
ATOM 1337 C CA . THR A 1 175 ? 0.956 0.203 -23.605 1.00 91.81 175 THR A CA 1
ATOM 1338 C C . THR A 1 175 ? -0.525 0.566 -23.620 1.00 91.81 175 THR A C 1
ATOM 1340 O O . THR A 1 175 ? -1.035 1.054 -22.617 1.00 91.81 175 THR A O 1
ATOM 1343 N N . ASP A 1 176 ? -1.216 0.299 -24.731 1.00 90.25 176 ASP A N 1
ATOM 1344 C CA . ASP A 1 176 ? -2.589 0.759 -24.943 1.00 90.25 176 ASP A CA 1
ATOM 1345 C C . ASP A 1 176 ? -3.600 -0.376 -24.745 1.00 90.25 176 ASP A C 1
ATOM 1347 O O . ASP A 1 176 ? -4.615 -0.209 -24.073 1.00 90.25 176 ASP A O 1
ATOM 1351 N N . SER A 1 177 ? -3.347 -1.543 -25.350 1.00 89.31 177 SER A N 1
ATOM 1352 C CA . SER A 1 177 ? -4.251 -2.700 -25.292 1.00 89.31 177 SER A CA 1
ATOM 1353 C C . SER A 1 177 ? -3.602 -3.984 -25.819 1.00 89.31 177 SER A C 1
ATOM 1355 O O . SER A 1 177 ? -2.562 -3.955 -26.480 1.00 89.31 177 SER A O 1
ATOM 1357 N N . VAL A 1 178 ? -4.233 -5.135 -25.557 1.00 89.31 178 VAL A N 1
ATOM 1358 C CA . VAL A 1 178 ? -3.835 -6.416 -26.166 1.00 89.31 178 VAL A CA 1
ATOM 1359 C C . VAL A 1 178 ? -3.962 -6.314 -27.686 1.00 89.31 178 VAL A C 1
ATOM 1361 O O . VAL A 1 178 ? -5.026 -5.974 -28.194 1.00 89.31 178 VAL A O 1
ATOM 1364 N N . GLY A 1 179 ? -2.887 -6.627 -28.410 1.00 87.88 179 GLY A N 1
ATOM 1365 C CA . GLY A 1 179 ? -2.841 -6.504 -29.874 1.00 87.88 179 GLY A CA 1
ATOM 1366 C C . GLY A 1 179 ? -2.710 -5.069 -30.405 1.00 87.88 179 GLY A C 1
ATOM 1367 O O . GLY A 1 179 ? -2.775 -4.879 -31.617 1.00 87.88 179 GLY A O 1
ATOM 1368 N N . GLY A 1 180 ? -2.525 -4.074 -29.527 1.00 89.19 180 GLY A N 1
ATOM 1369 C CA . GLY A 1 180 ? -2.414 -2.657 -29.887 1.00 89.19 180 GLY A CA 1
ATOM 1370 C C . GLY A 1 180 ? -1.152 -2.297 -30.677 1.00 89.19 180 GLY A C 1
ATOM 1371 O O . GLY A 1 180 ? -0.423 -3.157 -31.171 1.00 89.19 180 GLY A O 1
ATOM 1372 N N . ASN A 1 181 ? -0.862 -1.001 -30.806 1.00 91.56 181 ASN A N 1
ATOM 1373 C CA . ASN A 1 181 ? 0.371 -0.549 -31.456 1.00 91.56 181 ASN A CA 1
ATOM 1374 C C . ASN A 1 181 ? 1.606 -0.968 -30.644 1.00 91.56 181 ASN A C 1
ATOM 1376 O O . ASN A 1 181 ? 1.515 -1.046 -29.412 1.00 91.56 181 ASN A O 1
ATOM 1380 N N . PRO A 1 182 ? 2.743 -1.261 -31.308 1.00 90.69 182 PRO A N 1
ATOM 1381 C CA . PRO A 1 182 ? 3.969 -1.563 -30.591 1.00 90.69 182 PRO A CA 1
ATOM 1382 C C . PRO A 1 182 ? 4.378 -0.356 -29.749 1.00 90.69 182 PRO A C 1
ATOM 1384 O O . PRO A 1 182 ? 4.114 0.793 -30.120 1.00 90.69 182 PRO A O 1
ATOM 1387 N N . VAL A 1 183 ? 5.050 -0.616 -28.632 1.00 90.75 183 VAL A N 1
ATOM 1388 C CA . VAL A 1 183 ? 5.748 0.444 -27.899 1.00 90.75 183 VAL A CA 1
ATOM 1389 C C . VAL A 1 183 ? 6.688 1.185 -28.872 1.00 90.75 183 VAL A C 1
ATOM 1391 O O . VAL A 1 183 ? 7.241 0.547 -29.770 1.00 90.75 183 VAL A O 1
ATOM 1394 N N . PRO A 1 184 ? 6.866 2.515 -28.767 1.00 85.38 184 PRO A N 1
ATOM 1395 C CA . PRO A 1 184 ? 7.808 3.232 -29.624 1.00 85.38 184 PRO A CA 1
ATOM 1396 C C . PRO A 1 184 ? 9.232 2.668 -29.529 1.00 85.38 184 PRO A C 1
ATOM 1398 O O . PRO A 1 184 ? 9.666 2.266 -28.449 1.00 85.38 184 PRO A O 1
ATOM 1401 N N . ASP A 1 185 ? 9.949 2.668 -30.658 1.00 80.50 185 ASP A N 1
ATOM 1402 C CA . ASP A 1 185 ? 11.350 2.236 -30.728 1.00 80.50 185 ASP A CA 1
ATOM 1403 C C . ASP A 1 185 ? 12.204 3.067 -29.753 1.00 80.50 185 ASP A C 1
ATOM 1405 O O . ASP A 1 185 ? 12.223 4.299 -29.855 1.00 80.50 185 ASP A O 1
ATOM 1409 N N . PRO A 1 186 ? 12.904 2.430 -28.801 1.00 75.75 186 PRO A N 1
ATOM 1410 C CA . PRO A 1 186 ? 13.700 3.131 -27.803 1.00 75.75 186 PRO A CA 1
ATOM 1411 C C . PRO A 1 186 ? 15.067 3.649 -28.280 1.00 75.75 186 PRO A C 1
ATOM 1413 O O . PRO A 1 186 ? 15.922 3.939 -27.443 1.00 75.75 186 PRO A O 1
ATOM 1416 N N . ALA A 1 187 ? 15.254 3.826 -29.589 1.00 72.62 187 ALA A N 1
ATOM 1417 C CA . ALA A 1 187 ? 16.534 3.992 -30.278 1.00 72.62 187 ALA A CA 1
ATOM 1418 C C . ALA A 1 187 ? 17.306 2.659 -30.406 1.00 72.62 187 ALA A C 1
ATOM 1420 O O . ALA A 1 187 ? 17.105 1.735 -29.607 1.00 72.62 187 ALA A O 1
ATOM 1421 N N . PRO A 1 188 ? 18.199 2.525 -31.413 1.00 61.41 188 PRO A N 1
ATOM 1422 C CA . PRO A 1 188 ? 18.717 1.227 -31.837 1.00 61.41 188 PRO A CA 1
ATOM 1423 C C . PRO A 1 188 ? 19.375 0.431 -30.701 1.00 61.41 188 PRO A C 1
ATOM 1425 O O . PRO A 1 188 ? 20.414 0.819 -30.170 1.00 61.41 188 PRO A O 1
ATOM 1428 N N . GLY A 1 189 ? 18.780 -0.719 -30.370 1.00 62.62 189 GLY A N 1
ATOM 1429 C CA . GLY A 1 189 ? 19.371 -1.741 -29.500 1.00 62.62 189 GLY A CA 1
ATOM 1430 C C . GLY A 1 189 ? 19.171 -1.566 -27.991 1.00 62.62 189 GLY A C 1
ATOM 1431 O O . GLY A 1 189 ? 19.744 -2.350 -27.237 1.00 62.62 189 GLY A O 1
ATOM 1432 N N . SER A 1 190 ? 18.372 -0.597 -27.527 1.00 77.00 190 SER A N 1
ATOM 1433 C CA . SER A 1 190 ? 18.236 -0.318 -26.087 1.00 77.00 190 SER A CA 1
ATOM 1434 C C . SER A 1 190 ? 16.857 -0.681 -25.524 1.00 77.00 190 SER A C 1
ATOM 1436 O O . SER A 1 190 ? 16.020 0.183 -25.258 1.00 77.00 190 SER A O 1
ATOM 1438 N N . ASN A 1 191 ? 16.603 -1.973 -25.293 1.00 86.31 191 ASN A N 1
ATOM 1439 C CA . ASN A 1 191 ? 15.436 -2.376 -24.505 1.00 86.31 191 ASN A CA 1
ATOM 1440 C C . ASN A 1 191 ? 15.720 -2.153 -23.010 1.00 86.31 191 ASN A C 1
ATOM 1442 O O . ASN A 1 191 ? 16.653 -2.718 -22.444 1.00 86.31 191 ASN A O 1
ATOM 1446 N N . VAL A 1 192 ? 14.907 -1.313 -22.377 1.00 88.00 192 VAL A N 1
ATOM 1447 C CA . VAL A 1 192 ? 15.008 -0.878 -20.987 1.00 88.00 192 VAL A CA 1
ATOM 1448 C C . VAL A 1 192 ? 13.749 -1.327 -20.246 1.00 88.00 192 VAL A C 1
ATOM 1450 O O . VAL A 1 192 ? 12.626 -0.918 -20.566 1.00 88.00 192 VAL A O 1
ATOM 1453 N N . ALA A 1 193 ? 13.953 -2.172 -19.234 1.00 87.62 193 ALA A N 1
ATOM 1454 C CA . ALA A 1 193 ? 12.907 -2.672 -18.347 1.00 87.62 193 ALA A CA 1
ATOM 1455 C C . ALA A 1 193 ? 12.115 -1.527 -17.699 1.00 87.62 193 ALA A C 1
ATOM 1457 O O . ALA A 1 193 ? 12.685 -0.581 -17.165 1.00 87.62 193 ALA A O 1
ATOM 1458 N N . GLY A 1 194 ? 10.790 -1.612 -17.781 1.00 81.94 194 GLY A N 1
ATOM 1459 C CA . GLY A 1 194 ? 9.835 -0.626 -17.277 1.00 81.94 194 GLY A CA 1
ATOM 1460 C C . GLY A 1 194 ? 9.675 0.633 -18.123 1.00 81.94 194 GLY A C 1
ATOM 1461 O O . GLY A 1 194 ? 8.725 1.388 -17.917 1.00 81.94 194 GLY A O 1
ATOM 1462 N N . VAL A 1 195 ? 10.527 0.823 -19.131 1.00 86.06 195 VAL A N 1
ATOM 1463 C CA . VAL A 1 195 ? 10.407 1.921 -20.092 1.00 86.06 195 VAL A CA 1
ATOM 1464 C C . VAL A 1 195 ? 9.782 1.417 -21.384 1.00 86.06 195 VAL A C 1
ATOM 1466 O O . VAL A 1 195 ? 8.719 1.907 -21.762 1.00 86.06 195 VAL A O 1
ATOM 1469 N N . ASN A 1 196 ? 10.395 0.438 -22.049 1.00 89.12 196 ASN A N 1
ATOM 1470 C CA . ASN A 1 196 ? 9.958 -0.029 -23.372 1.00 89.12 196 ASN A CA 1
ATOM 1471 C C . ASN A 1 196 ? 9.656 -1.537 -23.449 1.00 89.12 196 ASN A C 1
ATOM 1473 O O . ASN A 1 196 ? 9.011 -1.993 -24.388 1.00 89.12 196 ASN A O 1
ATOM 1477 N N . ILE A 1 197 ? 10.037 -2.283 -22.417 1.00 91.38 197 ILE A N 1
ATOM 1478 C CA . ILE A 1 197 ? 9.655 -3.674 -22.175 1.00 91.38 197 ILE A CA 1
ATOM 1479 C C . ILE A 1 197 ? 9.182 -3.802 -20.718 1.00 91.38 197 ILE A C 1
ATOM 1481 O O . ILE A 1 197 ? 9.555 -2.960 -19.891 1.00 91.38 197 ILE A O 1
ATOM 1485 N N . PRO A 1 198 ? 8.388 -4.825 -20.356 1.00 90.50 198 PRO A N 1
ATOM 1486 C CA . PRO A 1 198 ? 7.962 -5.021 -18.976 1.00 90.50 198 PRO A CA 1
ATOM 1487 C C .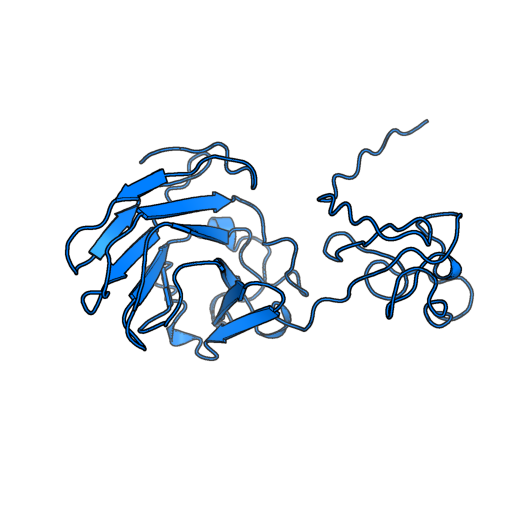 PRO A 1 198 ? 9.149 -5.128 -18.015 1.00 90.50 198 PRO A C 1
ATOM 1489 O O . PRO A 1 198 ? 10.088 -5.889 -18.250 1.00 90.50 198 PRO A O 1
ATOM 1492 N N . GLY A 1 199 ? 9.098 -4.360 -16.928 1.00 87.31 199 GLY A N 1
ATOM 1493 C CA . GLY A 1 199 ? 10.010 -4.477 -15.796 1.00 87.31 199 GLY A CA 1
ATOM 1494 C C . GLY A 1 199 ? 9.359 -5.165 -14.589 1.00 87.31 199 GLY A C 1
ATOM 1495 O O . GLY A 1 199 ? 8.162 -5.454 -14.613 1.00 87.31 199 GLY A O 1
ATOM 1496 N N . PRO A 1 200 ? 10.126 -5.409 -13.509 1.00 78.44 200 PRO A N 1
ATOM 1497 C CA . PRO A 1 200 ? 9.646 -6.105 -12.309 1.00 78.44 200 PRO A CA 1
ATOM 1498 C C . PRO A 1 200 ? 8.397 -5.500 -11.644 1.00 78.44 200 PRO A C 1
ATOM 1500 O O . PRO A 1 200 ? 7.612 -6.246 -11.064 1.00 78.44 200 PRO A O 1
ATOM 1503 N N . ASN A 1 201 ? 8.191 -4.183 -11.769 1.00 80.38 201 ASN A N 1
ATOM 1504 C CA . ASN A 1 201 ? 7.079 -3.449 -11.143 1.00 80.38 201 ASN A CA 1
ATOM 1505 C C . ASN A 1 201 ? 5.969 -3.073 -12.136 1.00 80.38 201 ASN A C 1
ATOM 1507 O O . ASN A 1 201 ? 5.092 -2.261 -11.842 1.00 80.38 201 ASN A O 1
ATOM 1511 N N . ASN A 1 202 ? 6.015 -3.627 -13.348 1.00 85.38 202 ASN A N 1
ATOM 1512 C CA . ASN A 1 202 ? 5.039 -3.334 -14.384 1.00 85.38 202 ASN A CA 1
ATOM 1513 C C . ASN A 1 202 ? 4.071 -4.506 -14.533 1.00 85.38 202 ASN A C 1
ATOM 1515 O O . ASN A 1 202 ? 4.490 -5.603 -14.910 1.00 85.38 202 ASN A O 1
ATOM 1519 N N . PRO A 1 203 ? 2.767 -4.294 -14.293 1.00 86.50 203 PRO A N 1
ATOM 1520 C CA . PRO A 1 203 ? 1.767 -5.294 -14.609 1.00 86.50 203 PRO A CA 1
ATOM 1521 C C . PRO A 1 203 ? 1.803 -5.640 -16.096 1.00 86.50 203 PRO A C 1
ATOM 1523 O O . PRO A 1 203 ? 1.858 -4.754 -16.955 1.00 86.50 203 PRO A O 1
ATOM 1526 N N . VAL A 1 204 ? 1.717 -6.937 -16.387 1.00 88.88 204 VAL A N 1
ATOM 1527 C CA . VAL A 1 204 ? 1.541 -7.446 -17.747 1.00 88.88 204 VAL A CA 1
ATOM 1528 C C . VAL A 1 204 ? 0.148 -8.035 -17.925 1.00 88.88 204 VAL A C 1
ATOM 1530 O O . VAL A 1 204 ? -0.362 -8.745 -17.056 1.00 88.88 204 VAL A O 1
ATOM 1533 N N . VAL A 1 205 ? -0.466 -7.761 -19.070 1.00 88.56 205 VAL A N 1
ATOM 1534 C CA . VAL A 1 205 ? -1.735 -8.357 -19.491 1.00 88.56 205 VAL A CA 1
ATOM 1535 C C . VAL A 1 205 ? -1.475 -9.182 -20.737 1.00 88.56 205 VAL A C 1
ATOM 1537 O O . VAL A 1 205 ? -1.210 -8.645 -21.810 1.00 88.56 205 VAL A O 1
ATOM 1540 N N . ILE A 1 206 ? -1.558 -10.501 -20.588 1.00 88.38 206 ILE A N 1
ATOM 1541 C CA . ILE A 1 206 ? -1.394 -11.437 -21.697 1.00 88.38 206 ILE A CA 1
ATOM 1542 C C . ILE A 1 206 ? -2.773 -11.823 -22.217 1.00 88.38 206 ILE A C 1
ATOM 1544 O O . ILE A 1 206 ? -3.618 -12.304 -21.462 1.00 88.38 206 ILE A O 1
ATOM 1548 N N . GLY A 1 207 ? -2.995 -11.616 -23.508 1.00 78.81 207 GLY A N 1
ATOM 1549 C CA . GLY A 1 207 ? -4.208 -12.003 -24.207 1.00 78.81 207 GLY A CA 1
ATOM 1550 C C . GLY A 1 207 ? -3.880 -12.620 -25.561 1.00 78.81 207 GLY A C 1
ATOM 1551 O O . GLY A 1 207 ? -2.915 -12.253 -26.221 1.00 78.81 207 GLY A O 1
ATOM 1552 N N . ASN A 1 208 ? -4.703 -13.571 -25.983 1.00 69.44 208 ASN A N 1
ATOM 1553 C CA . ASN A 1 208 ? -4.593 -14.269 -27.267 1.00 69.44 208 ASN A CA 1
ATOM 1554 C C . ASN A 1 208 ? -5.455 -13.613 -28.368 1.00 69.44 208 ASN A C 1
ATOM 1556 O O . ASN A 1 208 ? -5.833 -14.279 -29.327 1.00 69.44 208 ASN A O 1
ATOM 1560 N N . GLY A 1 209 ? -5.845 -12.343 -28.196 1.00 57.44 209 GLY A N 1
ATOM 1561 C CA . GLY A 1 209 ? -6.809 -11.663 -29.071 1.00 57.44 209 GLY A CA 1
ATOM 1562 C C . GLY A 1 209 ? -8.265 -12.137 -28.920 1.00 57.44 209 GLY A C 1
ATOM 1563 O O . GLY A 1 209 ? -9.146 -11.592 -29.577 1.00 57.44 209 GLY A O 1
ATOM 1564 N N . LEU A 1 210 ? -8.546 -13.104 -28.036 1.00 54.44 210 LEU A N 1
ATOM 1565 C CA . LEU A 1 210 ? -9.886 -13.556 -27.658 1.00 54.44 210 LEU A CA 1
ATOM 1566 C C . LEU A 1 210 ? -10.059 -13.305 -26.153 1.00 54.44 210 LEU A C 1
ATOM 1568 O O . LEU A 1 210 ? -9.270 -13.759 -25.334 1.00 54.44 210 LEU A O 1
ATOM 1572 N N . ALA A 1 211 ? -11.053 -12.516 -25.759 1.00 49.38 211 ALA A N 1
ATOM 1573 C CA . ALA A 1 211 ? -11.182 -12.018 -24.389 1.00 49.38 211 ALA A CA 1
ATOM 1574 C C . ALA A 1 211 ? -11.129 -13.124 -23.305 1.00 49.38 211 ALA A C 1
ATOM 1576 O O . ALA A 1 211 ? -12.125 -13.803 -23.059 1.00 49.38 211 ALA A O 1
ATOM 1577 N N . LYS A 1 212 ? -9.993 -13.269 -22.601 1.00 45.06 212 LYS A N 1
ATOM 1578 C CA . LYS A 1 212 ? -9.937 -13.811 -21.232 1.00 45.06 212 LYS A CA 1
ATOM 1579 C C . LYS A 1 212 ? -8.638 -13.421 -20.518 1.00 45.06 212 LYS A C 1
ATOM 1581 O O . LYS A 1 212 ? -7.544 -13.745 -20.965 1.00 45.06 212 LYS A O 1
ATOM 1586 N N . ILE A 1 213 ? -8.793 -12.710 -19.404 1.00 49.12 213 ILE A N 1
ATOM 1587 C CA . ILE A 1 213 ? -7.729 -12.108 -18.590 1.00 49.12 213 ILE A CA 1
ATOM 1588 C C . ILE A 1 213 ? -7.177 -13.147 -17.605 1.00 49.12 213 ILE A C 1
ATOM 1590 O O . ILE A 1 213 ? -7.938 -13.711 -16.821 1.00 49.12 213 ILE A O 1
ATOM 1594 N N . ILE A 1 214 ? -5.856 -13.345 -17.585 1.00 47.28 214 ILE A N 1
ATOM 1595 C CA . ILE A 1 214 ? -5.140 -13.942 -16.450 1.00 47.28 214 ILE A CA 1
ATOM 1596 C C . ILE A 1 214 ? -4.124 -12.898 -15.968 1.00 47.28 214 ILE A C 1
ATOM 1598 O O . ILE A 1 214 ? -3.190 -12.563 -16.692 1.00 47.28 214 ILE A O 1
ATOM 1602 N N . ARG A 1 215 ? -4.313 -12.362 -14.754 1.00 46.03 215 ARG A N 1
ATOM 1603 C CA . ARG A 1 215 ? -3.297 -11.553 -14.058 1.00 46.03 215 ARG A CA 1
ATOM 1604 C C . ARG A 1 215 ? -2.387 -12.515 -13.291 1.00 46.03 215 ARG A C 1
ATOM 1606 O O . ARG A 1 215 ? -2.874 -13.209 -12.403 1.00 46.03 215 ARG A O 1
ATOM 1613 N N . LEU A 1 216 ? -1.098 -12.576 -13.624 1.00 40.00 216 LEU A N 1
ATOM 1614 C CA . LEU A 1 216 ? -0.111 -13.358 -12.870 1.00 40.00 216 LEU A CA 1
ATOM 1615 C C . LEU A 1 216 ? 0.877 -12.412 -12.170 1.00 40.00 216 LEU A C 1
ATOM 1617 O O . LEU A 1 216 ? 1.428 -11.540 -12.842 1.00 40.00 216 LEU A O 1
ATOM 1621 N N . PRO A 1 217 ? 1.134 -12.569 -10.857 1.00 38.31 217 PRO A N 1
ATOM 1622 C CA . PRO A 1 217 ? 2.249 -11.894 -10.203 1.00 38.31 217 PRO A CA 1
ATOM 1623 C C . PRO A 1 217 ? 3.580 -12.489 -10.688 1.00 38.31 217 PRO A C 1
ATOM 1625 O O . PRO A 1 217 ? 3.736 -13.708 -10.788 1.00 38.31 217 PRO A O 1
ATOM 1628 N N . PHE A 1 218 ? 4.542 -11.623 -11.006 1.00 45.03 218 PHE A N 1
ATOM 1629 C CA . PHE A 1 218 ? 5.845 -12.004 -11.547 1.00 45.03 218 PHE A CA 1
ATOM 1630 C C . PHE A 1 218 ? 6.723 -12.692 -10.482 1.00 45.03 218 PHE A C 1
ATOM 1632 O O . PHE A 1 218 ? 6.951 -12.153 -9.401 1.00 45.03 218 PHE A O 1
ATOM 1639 N N . ARG A 1 219 ? 7.258 -13.878 -10.806 1.00 37.75 219 ARG A N 1
ATOM 1640 C CA . ARG A 1 219 ? 8.428 -14.486 -10.147 1.00 37.75 219 ARG A CA 1
ATOM 1641 C C . ARG A 1 219 ? 9.466 -14.794 -11.232 1.00 37.75 219 ARG A C 1
ATOM 1643 O O . ARG A 1 219 ? 9.183 -15.644 -12.077 1.00 37.75 219 ARG A O 1
ATOM 1650 N N . PRO A 1 220 ? 10.654 -14.170 -11.229 1.00 41.69 220 PRO A N 1
ATOM 1651 C CA . PRO A 1 220 ? 11.704 -14.537 -12.166 1.00 41.69 220 PRO A CA 1
ATOM 1652 C C . PRO A 1 220 ? 12.322 -15.870 -11.726 1.00 41.69 220 PRO A C 1
ATOM 1654 O O . PRO A 1 220 ? 13.064 -15.936 -10.748 1.00 41.69 220 PRO A O 1
ATOM 1657 N N . LEU A 1 221 ? 12.007 -16.951 -12.439 1.00 40.25 221 LEU A N 1
ATOM 1658 C CA . LEU A 1 221 ? 12.770 -18.198 -12.376 1.00 40.25 221 LEU A CA 1
ATOM 1659 C C . LEU A 1 221 ? 13.876 -18.122 -13.432 1.00 40.25 221 LEU A C 1
ATOM 1661 O O . LEU A 1 221 ? 13.652 -18.444 -14.596 1.00 40.25 221 LEU A O 1
ATOM 1665 N N . PHE A 1 222 ? 15.073 -17.696 -13.033 1.00 45.00 222 PHE A N 1
ATOM 1666 C CA . PHE A 1 222 ? 16.266 -17.907 -13.849 1.00 45.00 222 PHE A CA 1
ATOM 1667 C C . PHE A 1 222 ? 16.727 -19.355 -13.680 1.00 45.00 222 PHE A C 1
ATOM 1669 O O . PHE A 1 222 ? 17.117 -19.772 -12.590 1.00 45.00 222 PHE A O 1
ATOM 1676 N N . ARG A 1 223 ? 16.693 -20.124 -14.769 1.00 38.75 223 ARG A N 1
ATOM 1677 C CA . ARG A 1 223 ? 17.458 -21.365 -14.906 1.00 38.75 223 ARG A CA 1
ATOM 1678 C C . ARG A 1 223 ? 18.568 -21.074 -15.910 1.00 38.75 223 ARG A C 1
ATOM 1680 O O . ARG A 1 223 ? 18.288 -20.876 -17.087 1.00 38.75 223 ARG A O 1
ATOM 1687 N N . THR A 1 224 ? 19.801 -20.974 -15.428 1.00 47.03 224 THR A N 1
ATOM 1688 C CA . THR A 1 224 ? 20.997 -20.922 -16.272 1.00 47.03 224 THR A CA 1
ATOM 1689 C C . THR A 1 224 ? 21.228 -22.306 -16.874 1.00 47.03 224 THR A C 1
ATOM 1691 O O . THR A 1 224 ? 21.232 -23.295 -16.136 1.00 47.03 224 THR A O 1
ATOM 1694 N N . SER A 1 225 ? 21.381 -22.373 -18.196 1.00 54.75 225 SER A N 1
ATOM 1695 C CA . SER A 1 225 ? 22.113 -23.451 -18.870 1.00 54.75 225 SER A CA 1
ATOM 1696 C C . SER A 1 225 ? 23.606 -23.180 -18.788 1.00 54.75 225 SER A C 1
ATOM 1698 O O . SER A 1 225 ? 23.954 -21.999 -19.020 1.00 54.75 225 SER A O 1
#

pLDDT: mean 88.27, std 13.9, range [37.75, 98.56]

Radius of gyration: 19.51 Å; chains: 1; bounding box: 47×39×50 Å